Protein AF-A0A427B801-F1 (afdb_monomer_lite)

Structure (mmCIF, N/CA/C/O backbone):
data_AF-A0A427B801-F1
#
_entry.id   AF-A0A427B801-F1
#
loop_
_atom_site.group_PDB
_atom_site.id
_atom_site.type_symbol
_atom_site.label_atom_id
_atom_site.label_alt_id
_atom_site.label_comp_id
_atom_site.label_asym_id
_atom_site.label_entity_id
_atom_site.label_seq_id
_atom_site.pdbx_PDB_ins_code
_atom_site.Cartn_x
_atom_site.Cartn_y
_atom_site.Cartn_z
_atom_site.occupancy
_atom_site.B_iso_or_equiv
_atom_site.auth_seq_id
_atom_site.auth_comp_id
_atom_site.auth_asym_id
_atom_site.auth_atom_id
_atom_site.pdbx_PDB_model_num
ATOM 1 N N . MET A 1 1 ? 5.887 -18.953 -37.541 1.00 51.44 1 MET A N 1
ATOM 2 C CA . MET A 1 1 ? 5.986 -17.586 -36.979 1.00 51.44 1 MET A CA 1
ATOM 3 C C . MET A 1 1 ? 7.054 -17.470 -35.881 1.00 51.44 1 MET A C 1
ATOM 5 O O . MET A 1 1 ? 8.026 -16.759 -36.089 1.00 51.44 1 MET A O 1
ATOM 9 N N . PHE A 1 2 ? 6.961 -18.197 -34.757 1.00 50.56 2 PHE A N 1
ATOM 10 C CA . PHE A 1 2 ? 7.885 -18.041 -33.610 1.00 50.56 2 PHE A CA 1
ATOM 11 C C . PHE A 1 2 ? 9.382 -18.303 -33.887 1.00 50.56 2 PHE A C 1
ATOM 13 O O . PHE A 1 2 ? 10.236 -17.743 -33.200 1.00 50.56 2 PHE A O 1
ATOM 20 N N . SER A 1 3 ? 9.721 -19.107 -34.900 1.00 48.69 3 SER A N 1
ATOM 21 C CA . SER A 1 3 ? 11.116 -19.436 -35.236 1.00 48.69 3 SER A CA 1
ATOM 22 C C . SER A 1 3 ? 11.926 -18.248 -35.771 1.00 48.69 3 SER A C 1
ATOM 24 O O . SER A 1 3 ? 13.135 -18.211 -35.574 1.00 48.69 3 SER A O 1
ATOM 26 N N . VAL A 1 4 ? 11.273 -17.261 -36.394 1.00 60.75 4 VAL A N 1
ATOM 27 C CA . VAL A 1 4 ? 11.939 -16.066 -36.947 1.00 60.75 4 VAL A CA 1
ATOM 28 C C . VAL A 1 4 ? 12.314 -15.099 -35.823 1.00 60.75 4 VAL A C 1
ATOM 30 O O . VAL A 1 4 ? 13.447 -14.635 -35.741 1.00 60.75 4 VAL A O 1
ATOM 33 N N . ILE A 1 5 ? 11.392 -14.890 -34.881 1.00 63.75 5 ILE A N 1
ATOM 34 C CA . ILE A 1 5 ? 11.602 -14.035 -33.706 1.00 63.75 5 ILE A CA 1
ATOM 35 C C . ILE A 1 5 ? 12.728 -14.612 -32.835 1.00 63.75 5 ILE A C 1
ATOM 37 O O . ILE A 1 5 ? 13.642 -13.894 -32.444 1.00 63.75 5 ILE A O 1
ATOM 41 N N . ARG A 1 6 ? 12.740 -15.933 -32.605 1.00 62.22 6 ARG A N 1
ATOM 42 C CA . ARG A 1 6 ? 13.792 -16.589 -31.808 1.00 62.22 6 ARG A CA 1
ATOM 43 C C . ARG A 1 6 ? 15.178 -16.557 -32.475 1.00 62.22 6 ARG A C 1
ATOM 45 O O . ARG A 1 6 ? 16.175 -16.618 -31.765 1.00 62.22 6 ARG A O 1
ATOM 52 N N . ALA A 1 7 ? 15.254 -16.457 -33.804 1.00 65.38 7 ALA A N 1
ATOM 53 C CA . ALA A 1 7 ? 16.519 -16.390 -34.542 1.00 65.38 7 ALA A CA 1
ATOM 54 C C . ALA A 1 7 ? 17.109 -14.969 -34.624 1.00 65.38 7 ALA A C 1
ATOM 56 O O . ALA A 1 7 ? 18.332 -14.824 -34.690 1.00 65.38 7 ALA A O 1
ATOM 57 N N . SER A 1 8 ? 16.253 -13.941 -34.618 1.00 61.38 8 SER A N 1
ATOM 58 C CA . SER A 1 8 ? 16.664 -12.538 -34.773 1.00 61.38 8 SER A CA 1
ATOM 59 C C . SER A 1 8 ? 16.881 -11.815 -33.444 1.00 61.38 8 SER A C 1
ATOM 61 O O . SER A 1 8 ? 17.830 -11.047 -33.321 1.00 61.38 8 SER A O 1
ATOM 63 N N . VAL A 1 9 ? 16.054 -12.095 -32.430 1.00 63.16 9 VAL A N 1
ATOM 64 C CA . VAL A 1 9 ? 16.109 -11.422 -31.117 1.00 63.16 9 VAL A CA 1
ATOM 65 C C . VAL A 1 9 ? 17.466 -11.561 -30.401 1.00 63.16 9 VAL A C 1
ATOM 67 O O . VAL A 1 9 ? 17.918 -10.567 -29.847 1.00 63.16 9 VAL A O 1
ATOM 70 N N . PRO A 1 10 ? 18.184 -12.704 -30.447 1.00 65.19 10 PRO A N 1
ATOM 71 C CA . PRO A 1 10 ? 19.454 -12.842 -29.725 1.00 65.19 10 PRO A CA 1
ATOM 72 C C . PRO A 1 10 ? 20.645 -12.088 -30.334 1.00 65.19 10 PRO A C 1
ATOM 74 O O . PRO A 1 10 ? 21.713 -12.091 -29.732 1.00 65.19 10 PRO A O 1
ATOM 77 N N . LYS A 1 11 ? 20.514 -11.527 -31.545 1.00 63.44 11 LYS A N 1
ATOM 78 C CA . LYS A 1 11 ? 21.627 -10.884 -32.272 1.00 63.44 11 LYS A CA 1
ATOM 79 C C . LYS A 1 11 ? 21.676 -9.363 -32.100 1.00 63.44 11 LYS A C 1
ATOM 81 O O . LYS A 1 11 ? 22.600 -8.738 -32.616 1.00 63.44 11 LYS A O 1
ATOM 86 N N . LEU A 1 12 ? 20.684 -8.781 -31.429 1.00 64.62 12 LEU A N 1
ATOM 87 C CA . LEU A 1 12 ? 20.525 -7.342 -31.236 1.00 64.62 12 LEU A CA 1
ATOM 88 C C . LEU A 1 12 ? 20.615 -7.014 -29.741 1.00 64.62 12 LEU A C 1
ATOM 90 O O . LEU A 1 12 ? 20.233 -7.830 -28.896 1.00 64.62 12 LEU A O 1
ATOM 94 N N . ASN A 1 13 ? 21.107 -5.823 -29.389 1.00 62.91 13 ASN A N 1
ATOM 95 C CA . ASN A 1 13 ? 20.991 -5.367 -28.005 1.00 62.91 13 ASN A CA 1
ATOM 96 C C . ASN A 1 13 ? 19.517 -5.187 -27.643 1.00 62.91 13 ASN A C 1
ATOM 98 O O . ASN A 1 13 ? 18.683 -4.933 -28.511 1.00 62.91 13 ASN A O 1
ATOM 102 N N . LEU A 1 14 ? 19.199 -5.309 -26.351 1.00 64.94 14 LEU A N 1
ATOM 103 C CA . LEU A 1 14 ? 17.827 -5.159 -25.865 1.00 64.94 14 LEU A CA 1
ATOM 104 C C . LEU A 1 14 ? 17.248 -3.798 -26.291 1.00 64.94 14 LEU A C 1
ATOM 106 O O . LEU A 1 14 ? 16.115 -3.762 -26.752 1.00 64.94 14 LEU A O 1
ATOM 110 N N . ASP A 1 15 ? 18.056 -2.735 -26.249 1.00 61.09 15 ASP A N 1
ATOM 111 C CA . ASP A 1 15 ? 17.668 -1.384 -26.677 1.00 61.09 15 ASP A CA 1
ATOM 112 C C . ASP A 1 15 ? 17.519 -1.261 -28.211 1.00 61.09 15 ASP A C 1
ATOM 114 O O . ASP A 1 15 ? 16.534 -0.699 -28.688 1.00 61.09 15 ASP A O 1
ATOM 118 N N . ASP A 1 16 ? 18.410 -1.883 -28.996 1.00 66.44 16 ASP A N 1
ATOM 119 C CA . ASP A 1 16 ? 18.342 -1.885 -30.471 1.00 66.44 16 ASP A CA 1
ATOM 120 C C . ASP A 1 16 ? 17.127 -2.680 -30.991 1.00 66.44 16 ASP A C 1
ATOM 122 O O . ASP A 1 16 ? 16.510 -2.323 -31.996 1.00 66.44 16 ASP A O 1
ATOM 126 N N . ALA A 1 17 ? 16.736 -3.747 -30.285 1.00 64.38 17 ALA A N 1
ATOM 127 C CA . ALA A 1 17 ? 15.538 -4.529 -30.586 1.00 64.38 17 ALA A CA 1
ATOM 128 C C . ALA A 1 17 ? 14.240 -3.734 -30.342 1.00 64.38 17 ALA A C 1
ATOM 130 O O . ALA A 1 17 ? 13.224 -4.003 -30.990 1.00 64.38 17 ALA A O 1
ATOM 131 N N . PHE A 1 18 ? 14.270 -2.749 -29.436 1.00 63.53 18 PHE A N 1
ATOM 132 C CA . PHE A 1 18 ? 13.155 -1.829 -29.206 1.00 63.53 18 PHE A CA 1
ATOM 133 C C . PHE A 1 18 ? 13.098 -0.710 -30.250 1.00 63.53 18 PHE A C 1
ATOM 135 O O . PHE A 1 18 ? 12.001 -0.333 -30.665 1.00 63.53 18 PHE A O 1
ATOM 142 N N . GLU A 1 19 ? 14.244 -0.216 -30.722 1.00 67.81 19 GLU A N 1
ATOM 143 C CA . GLU A 1 19 ? 14.294 0.820 -31.760 1.00 67.81 19 GLU A CA 1
ATOM 144 C C . GLU A 1 19 ? 13.938 0.258 -33.154 1.00 67.81 19 GLU A C 1
ATOM 146 O O . GLU A 1 19 ? 13.262 0.912 -33.950 1.00 67.81 19 GLU A O 1
ATOM 151 N N . GLN A 1 20 ? 14.272 -1.011 -33.424 1.00 68.94 20 GLN A N 1
ATOM 152 C CA . GLN A 1 20 ? 14.010 -1.697 -34.700 1.00 68.94 20 GLN A CA 1
ATOM 153 C C . GLN A 1 20 ? 12.685 -2.489 -34.752 1.00 68.94 20 GLN A C 1
ATOM 155 O O . GLN A 1 20 ? 12.515 -3.349 -35.624 1.00 68.94 20 GLN A O 1
ATOM 160 N N . LYS A 1 21 ? 11.696 -2.188 -33.888 1.00 70.56 21 LYS A N 1
ATOM 161 C CA . LYS A 1 21 ? 10.358 -2.839 -33.890 1.00 70.56 21 LYS A CA 1
ATOM 162 C C . LYS A 1 21 ? 9.727 -2.915 -35.2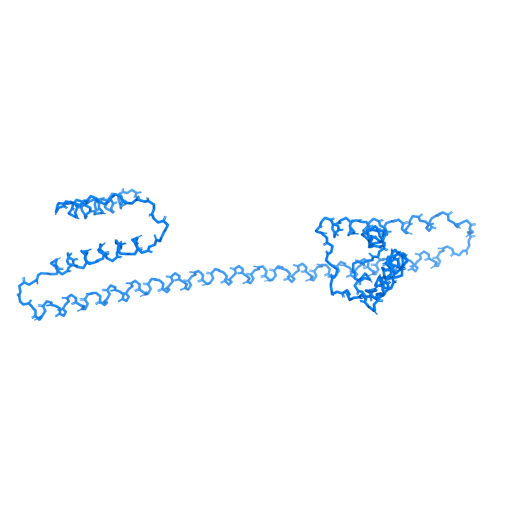93 1.00 70.56 21 LYS A C 1
ATOM 164 O O . LYS A 1 21 ? 9.100 -3.915 -35.641 1.00 70.56 21 LYS A O 1
ATOM 169 N N . ASN A 1 22 ? 9.940 -1.883 -36.110 1.00 70.88 22 ASN A N 1
ATOM 170 C CA . ASN A 1 22 ? 9.403 -1.790 -37.468 1.00 70.88 22 ASN A CA 1
ATOM 171 C C . ASN A 1 22 ? 10.066 -2.753 -38.468 1.00 70.88 22 ASN A C 1
ATOM 173 O O . ASN A 1 22 ? 9.397 -3.221 -39.388 1.00 70.88 22 ASN A O 1
ATOM 177 N N . GLU A 1 23 ? 11.353 -3.073 -38.314 1.00 73.62 23 GLU A N 1
ATOM 178 C CA . GLU A 1 23 ? 12.028 -4.024 -39.210 1.00 73.62 23 GLU A CA 1
ATOM 179 C C . GLU A 1 23 ? 11.634 -5.470 -38.894 1.00 73.62 23 GLU A C 1
ATOM 181 O O . GLU A 1 23 ? 11.408 -6.272 -39.802 1.00 73.62 23 GLU A O 1
ATOM 186 N N . ILE A 1 24 ? 11.452 -5.784 -37.607 1.00 73.81 24 ILE A N 1
ATOM 187 C CA . ILE A 1 24 ? 10.967 -7.095 -37.158 1.00 73.81 24 ILE A CA 1
ATOM 188 C C . ILE A 1 24 ? 9.517 -7.312 -37.609 1.00 73.81 24 ILE A C 1
ATOM 190 O O . ILE A 1 24 ? 9.191 -8.399 -38.085 1.00 73.81 24 ILE A O 1
ATOM 194 N N . ALA A 1 25 ? 8.666 -6.281 -37.522 1.00 72.12 25 ALA A N 1
ATOM 195 C CA . ALA A 1 25 ? 7.293 -6.332 -38.029 1.00 72.12 25 ALA A CA 1
ATOM 196 C C . ALA A 1 25 ? 7.252 -6.703 -39.518 1.00 72.12 25 ALA A C 1
ATOM 198 O O . ALA A 1 25 ? 6.602 -7.681 -39.879 1.00 72.12 25 ALA A O 1
ATOM 199 N N . LYS A 1 26 ? 8.039 -6.014 -40.358 1.00 76.25 26 LYS A N 1
ATOM 200 C CA . LYS A 1 26 ? 8.124 -6.296 -41.802 1.00 76.25 26 LYS A CA 1
ATOM 201 C C . LYS A 1 26 ? 8.632 -7.706 -42.111 1.00 76.25 26 LYS A C 1
ATOM 203 O O . LYS A 1 26 ? 8.157 -8.351 -43.042 1.00 76.25 26 LYS A O 1
ATOM 208 N N . ALA A 1 27 ? 9.609 -8.206 -41.353 1.00 76.62 27 ALA A N 1
ATOM 209 C CA . ALA A 1 27 ? 10.131 -9.560 -41.545 1.00 76.62 27 ALA A CA 1
ATOM 210 C C . ALA A 1 27 ? 9.092 -10.641 -41.198 1.00 76.62 27 ALA A C 1
ATOM 212 O O . ALA A 1 27 ? 9.011 -11.666 -41.876 1.00 76.62 27 ALA A O 1
ATOM 213 N N . VAL A 1 28 ? 8.294 -10.412 -40.152 1.00 74.62 28 VAL A N 1
ATOM 214 C CA . VAL A 1 28 ? 7.211 -11.316 -39.742 1.00 74.62 28 VAL A CA 1
ATOM 215 C C . VAL A 1 28 ? 6.046 -11.266 -40.731 1.00 74.62 28 VAL A C 1
ATOM 217 O O . VAL A 1 28 ? 5.517 -12.320 -41.076 1.00 74.62 28 VAL A O 1
ATOM 220 N N . GLU A 1 29 ? 5.687 -10.077 -41.211 1.00 74.69 29 GLU A N 1
ATOM 221 C CA . GLU A 1 29 ? 4.637 -9.852 -42.209 1.00 74.69 29 GLU A CA 1
ATOM 222 C C . GLU A 1 29 ? 4.928 -10.606 -43.514 1.00 74.69 29 GLU A C 1
ATOM 224 O O . GLU A 1 29 ? 4.124 -11.442 -43.917 1.00 74.69 29 GLU A O 1
ATOM 229 N N . ASN A 1 30 ? 6.127 -10.441 -44.084 1.00 79.38 30 ASN A N 1
ATOM 230 C CA . ASN A 1 30 ? 6.529 -11.103 -45.334 1.00 79.38 30 ASN A CA 1
ATOM 231 C C . ASN A 1 30 ? 6.485 -12.641 -45.265 1.00 79.38 30 ASN A C 1
ATOM 233 O O . ASN A 1 30 ? 6.196 -13.315 -46.253 1.00 79.38 30 ASN A O 1
ATOM 237 N N . GLU A 1 31 ? 6.827 -13.231 -44.119 1.00 75.25 31 GLU A N 1
ATOM 238 C CA . GLU A 1 31 ? 6.773 -14.688 -43.944 1.00 75.25 31 GLU A CA 1
ATOM 239 C C . GLU A 1 31 ? 5.348 -15.185 -43.702 1.00 75.25 31 GLU A C 1
ATOM 241 O O . GLU A 1 31 ? 4.965 -16.259 -44.174 1.00 75.25 31 GLU A O 1
ATOM 246 N N . LEU A 1 32 ? 4.546 -14.404 -42.977 1.00 76.56 32 LEU A N 1
ATOM 247 C CA . LEU A 1 32 ? 3.159 -14.750 -42.714 1.00 76.56 32 LEU A CA 1
ATOM 248 C C . LEU A 1 32 ? 2.312 -14.631 -43.988 1.00 76.56 32 LEU A C 1
ATOM 250 O O . LEU A 1 32 ? 1.487 -15.504 -44.235 1.00 76.56 32 LEU A O 1
ATOM 254 N N . GLU A 1 33 ? 2.583 -13.645 -44.841 1.00 78.06 33 GLU A N 1
ATOM 255 C CA . GLU A 1 33 ? 1.949 -13.469 -46.151 1.00 78.06 33 GLU A CA 1
ATOM 256 C C . GLU A 1 33 ? 2.217 -14.666 -47.083 1.00 78.06 33 GLU A C 1
ATOM 258 O O . GLU A 1 33 ? 1.292 -15.228 -47.672 1.00 78.06 33 GLU A O 1
ATOM 263 N N . LYS A 1 34 ? 3.459 -15.171 -47.140 1.00 78.81 34 LYS A N 1
ATOM 264 C CA . LYS A 1 34 ? 3.790 -16.390 -47.908 1.00 78.81 34 LYS A CA 1
ATOM 265 C C . LYS A 1 34 ? 3.053 -17.628 -47.398 1.00 78.81 34 LYS A C 1
ATOM 267 O O . LYS A 1 34 ? 2.596 -18.439 -48.196 1.00 78.81 34 LYS A O 1
ATOM 272 N N . ALA A 1 35 ? 2.941 -17.790 -46.081 1.00 76.06 35 ALA A N 1
ATOM 273 C CA . ALA A 1 35 ? 2.272 -18.948 -45.491 1.00 76.06 35 ALA A CA 1
ATOM 274 C C . ALA A 1 35 ? 0.739 -18.870 -45.597 1.00 76.06 35 ALA A C 1
ATOM 276 O O . ALA A 1 35 ? 0.083 -19.906 -45.688 1.00 76.06 35 ALA A O 1
ATOM 277 N N . MET A 1 36 ? 0.172 -17.662 -45.569 1.00 72.38 36 MET A N 1
ATOM 278 C CA . MET A 1 36 ? -1.276 -17.419 -45.531 1.00 72.38 36 MET A CA 1
ATOM 279 C C . MET A 1 36 ? -1.890 -17.175 -46.914 1.00 72.38 36 MET A C 1
ATOM 281 O O . MET A 1 36 ? -3.068 -17.477 -47.105 1.00 72.38 36 MET A O 1
ATOM 285 N N . SER A 1 37 ? -1.093 -16.760 -47.905 1.00 75.25 37 SER A N 1
ATOM 286 C CA . SER A 1 37 ? -1.511 -16.692 -49.316 1.00 75.25 37 SER A CA 1
ATOM 287 C C . SER A 1 37 ? -1.968 -18.052 -49.854 1.00 75.25 37 SER A C 1
ATOM 289 O O . SER A 1 37 ? -2.936 -18.123 -50.608 1.00 75.25 37 SER A O 1
ATOM 291 N N . ALA A 1 38 ? -1.360 -19.147 -49.385 1.00 76.31 38 ALA A N 1
ATOM 292 C CA . ALA A 1 38 ? -1.775 -20.514 -49.709 1.00 76.31 38 ALA A CA 1
ATOM 293 C C . ALA A 1 38 ? -3.199 -20.860 -49.227 1.00 76.31 38 ALA A C 1
ATOM 295 O O . ALA A 1 38 ? -3.814 -21.786 -49.751 1.00 76.31 38 ALA A O 1
ATOM 296 N N . TYR A 1 39 ? -3.725 -20.120 -48.247 1.00 75.06 39 TYR A N 1
ATOM 297 C CA . TYR A 1 39 ? -5.054 -20.318 -47.664 1.00 75.06 39 TYR A CA 1
ATOM 298 C C . TYR A 1 39 ? -6.051 -19.210 -48.046 1.00 75.06 39 TYR A C 1
ATOM 300 O O . TYR A 1 39 ? -7.180 -19.224 -47.564 1.00 75.06 39 TYR A O 1
ATOM 308 N N . GLY A 1 40 ? -5.664 -18.274 -48.923 1.00 79.00 40 GLY A N 1
ATOM 309 C CA . GLY A 1 40 ? -6.550 -17.227 -49.445 1.00 79.00 40 GLY A CA 1
ATOM 310 C C . GLY A 1 40 ? -6.838 -16.071 -48.481 1.00 79.00 40 GLY A C 1
ATOM 311 O O . GLY A 1 40 ? -7.832 -15.372 -48.665 1.00 79.00 40 GLY A O 1
ATOM 312 N N . TYR A 1 41 ? -5.999 -15.864 -47.462 1.00 70.38 41 TYR A N 1
ATOM 313 C CA . TYR A 1 41 ? -6.116 -14.738 -46.532 1.00 70.38 41 TYR A CA 1
ATOM 314 C C . TYR A 1 41 ? -5.097 -13.641 -46.872 1.00 70.38 41 TYR A C 1
ATOM 316 O O . TYR A 1 41 ? -3.909 -13.927 -47.017 1.00 70.38 41 TYR A O 1
ATOM 324 N N . GLU A 1 42 ? -5.557 -12.389 -46.955 1.00 66.19 42 GLU A N 1
ATOM 325 C CA . GLU A 1 42 ? -4.726 -11.194 -47.157 1.00 66.19 42 GLU A CA 1
ATOM 326 C C . GLU A 1 42 ? -4.563 -10.449 -45.825 1.00 66.19 42 GLU A C 1
ATOM 328 O O . GLU A 1 42 ? -5.544 -10.141 -45.142 1.00 66.19 42 GLU A O 1
ATOM 333 N N . ILE A 1 43 ? -3.318 -10.199 -45.419 1.00 69.19 43 ILE A N 1
ATOM 334 C CA . ILE A 1 43 ? -3.002 -9.537 -44.150 1.00 69.19 43 ILE A CA 1
ATOM 335 C C . ILE A 1 43 ? -2.771 -8.057 -44.429 1.00 69.19 43 ILE A C 1
ATOM 337 O O . ILE A 1 43 ? -1.808 -7.696 -45.089 1.00 69.19 43 ILE A O 1
ATOM 341 N N . VAL A 1 44 ? -3.657 -7.205 -43.910 1.00 71.12 44 VAL A N 1
ATOM 342 C CA . VAL A 1 44 ? -3.632 -5.754 -44.165 1.00 71.12 44 VAL A CA 1
ATOM 343 C C . VAL A 1 44 ? -2.539 -5.040 -43.363 1.00 71.12 44 VAL A C 1
ATOM 345 O O . VAL A 1 44 ? -1.950 -4.084 -43.857 1.00 71.12 44 VAL A O 1
ATOM 348 N N . GLN A 1 45 ? -2.293 -5.465 -42.117 1.00 59.19 45 GLN A N 1
ATOM 349 C CA . GLN A 1 45 ? -1.227 -4.920 -41.273 1.00 59.19 45 GLN A CA 1
ATOM 350 C C . GLN A 1 45 ? -1.010 -5.787 -40.026 1.00 59.19 45 GLN A C 1
ATOM 352 O O . GLN A 1 45 ? -1.972 -6.192 -39.368 1.00 59.19 45 GLN A O 1
ATOM 357 N N . THR A 1 46 ? 0.246 -6.004 -39.627 1.00 65.06 46 THR A N 1
ATOM 358 C CA . THR A 1 46 ? 0.576 -6.578 -38.310 1.00 65.06 46 THR A CA 1
ATOM 359 C C . THR A 1 46 ? 1.008 -5.490 -37.328 1.00 65.06 46 THR A C 1
ATOM 361 O O . THR A 1 46 ? 2.023 -4.827 -37.536 1.00 65.06 46 THR A O 1
ATOM 364 N N . LEU A 1 47 ? 0.257 -5.312 -36.238 1.00 66.12 47 LEU A N 1
ATOM 365 C CA . LEU A 1 47 ? 0.588 -4.373 -35.162 1.00 66.12 47 LEU A CA 1
ATOM 366 C C . LEU A 1 47 ? 1.362 -5.096 -34.053 1.00 66.12 47 LEU A C 1
ATOM 368 O O . LEU A 1 47 ? 0.823 -5.979 -33.385 1.00 66.12 47 LEU A O 1
ATOM 372 N N . ILE A 1 48 ? 2.621 -4.709 -33.840 1.00 67.38 48 ILE A N 1
ATOM 373 C CA . ILE A 1 48 ? 3.411 -5.151 -32.685 1.00 67.38 48 ILE A CA 1
ATOM 374 C C . ILE A 1 48 ? 3.223 -4.122 -31.570 1.00 67.38 48 ILE A C 1
ATOM 376 O O . ILE A 1 48 ? 3.695 -2.995 -31.690 1.00 67.38 48 ILE A O 1
ATOM 380 N N . VAL A 1 49 ? 2.532 -4.514 -30.497 1.00 64.75 49 VAL A N 1
ATOM 381 C CA . VAL A 1 49 ? 2.278 -3.652 -29.330 1.00 64.75 49 VAL A CA 1
ATOM 382 C C . VAL A 1 49 ? 3.558 -3.560 -28.497 1.00 64.75 49 VAL A C 1
ATOM 384 O O . VAL A 1 49 ? 4.231 -2.533 -28.522 1.00 64.75 49 VAL A O 1
ATOM 387 N N . ASP A 1 50 ? 3.997 -4.673 -27.903 1.00 60.66 50 ASP A N 1
ATOM 388 C CA . ASP A 1 50 ? 5.254 -4.762 -27.158 1.00 60.66 50 ASP A CA 1
ATOM 389 C C . ASP A 1 50 ? 5.835 -6.179 -27.203 1.00 60.66 50 ASP A C 1
ATOM 391 O O . ASP A 1 50 ? 5.105 -7.170 -27.154 1.00 60.66 50 ASP A O 1
ATOM 395 N N . ILE A 1 51 ? 7.162 -6.278 -27.326 1.00 67.62 51 ILE A N 1
ATOM 396 C CA . ILE A 1 51 ? 7.887 -7.550 -27.267 1.00 67.62 51 ILE A CA 1
ATOM 397 C C . ILE A 1 51 ? 8.480 -7.660 -25.869 1.00 67.62 51 ILE A C 1
ATOM 399 O O . ILE A 1 51 ? 9.499 -7.042 -25.565 1.00 67.62 51 ILE A O 1
ATOM 403 N N . GLU A 1 52 ? 7.856 -8.470 -25.022 1.00 64.75 52 GLU A N 1
ATOM 404 C CA . GLU A 1 52 ? 8.419 -8.839 -23.729 1.00 64.75 52 GLU A CA 1
ATOM 405 C C . GLU A 1 52 ? 9.006 -10.251 -23.814 1.00 64.75 52 GLU A C 1
ATOM 407 O O . GLU A 1 52 ? 8.266 -11.236 -23.777 1.00 64.75 52 GLU A O 1
ATOM 412 N N . PRO A 1 53 ? 10.336 -10.394 -23.960 1.00 68.62 53 PRO A N 1
ATOM 413 C CA . PRO A 1 53 ? 10.951 -11.708 -23.874 1.00 68.62 53 PRO A CA 1
ATOM 414 C C . PRO A 1 53 ? 10.819 -12.262 -22.452 1.00 68.62 53 PRO A C 1
ATOM 416 O O . PRO A 1 53 ? 10.818 -11.514 -21.473 1.00 68.62 53 PRO A O 1
ATOM 419 N N . ASP A 1 54 ? 10.760 -13.588 -22.336 1.00 77.38 54 ASP A N 1
ATOM 420 C CA . ASP A 1 54 ? 10.758 -14.269 -21.041 1.00 77.38 54 ASP A CA 1
ATOM 421 C C . ASP A 1 54 ? 12.000 -13.896 -20.210 1.00 77.38 54 ASP A C 1
ATOM 423 O O . ASP A 1 54 ? 13.075 -13.612 -20.750 1.00 77.38 54 ASP A O 1
ATOM 427 N N . VAL A 1 55 ? 11.869 -13.925 -18.882 1.00 75.19 55 VAL A N 1
ATOM 428 C CA . VAL A 1 55 ? 12.945 -13.588 -17.934 1.00 75.19 55 VAL A CA 1
ATOM 429 C C . VAL A 1 55 ? 14.224 -14.388 -18.211 1.00 75.19 55 VAL A C 1
ATOM 431 O O . VAL A 1 55 ? 15.327 -13.842 -18.109 1.00 75.19 55 VAL A O 1
ATOM 434 N N . HIS A 1 56 ? 14.101 -15.652 -18.621 1.00 74.19 56 HIS A N 1
ATOM 435 C CA . HIS A 1 56 ? 15.251 -16.489 -18.968 1.00 74.19 56 HIS A CA 1
ATOM 436 C C . HIS A 1 56 ? 15.935 -16.029 -20.259 1.00 74.19 56 HIS A C 1
ATOM 438 O O . HIS A 1 56 ? 17.160 -16.058 -20.349 1.00 74.19 56 HIS A O 1
ATOM 444 N N . VAL A 1 57 ? 15.164 -15.548 -21.236 1.00 73.94 57 VAL A N 1
ATOM 445 C CA . VAL A 1 57 ? 15.686 -15.030 -22.508 1.00 73.94 57 VAL A CA 1
ATOM 446 C C . VAL A 1 57 ? 16.386 -13.690 -22.293 1.00 73.94 57 VAL A C 1
ATOM 448 O O . VAL A 1 57 ? 17.474 -13.500 -22.826 1.00 73.94 57 VAL A O 1
ATOM 451 N N . LYS A 1 58 ? 15.842 -12.800 -21.448 1.00 71.44 58 LYS A N 1
ATOM 452 C CA . LYS A 1 58 ? 16.519 -11.543 -21.063 1.00 71.44 58 LYS A CA 1
ATOM 453 C C . LYS A 1 58 ? 17.885 -11.810 -20.435 1.00 71.44 58 LYS A C 1
ATOM 455 O O . LYS A 1 58 ? 18.856 -11.133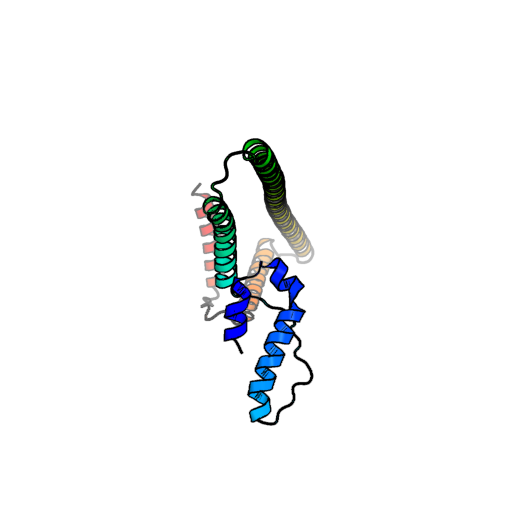 -20.762 1.00 71.44 58 LYS A O 1
ATOM 460 N N . ARG A 1 59 ? 17.966 -12.815 -19.557 1.00 70.31 59 ARG A N 1
ATOM 461 C CA . ARG A 1 59 ? 19.220 -13.211 -18.907 1.00 70.31 59 ARG A CA 1
ATOM 462 C C . ARG A 1 59 ? 20.219 -13.784 -19.913 1.00 70.31 59 ARG A C 1
ATOM 464 O O . ARG A 1 59 ? 21.334 -13.283 -19.987 1.00 70.31 59 ARG A O 1
ATOM 471 N N . ALA A 1 60 ? 19.793 -14.748 -20.730 1.00 74.25 60 ALA A N 1
ATOM 472 C CA . ALA A 1 60 ? 20.640 -15.364 -21.751 1.00 74.25 60 ALA A CA 1
ATOM 473 C C . ALA A 1 60 ? 21.148 -14.341 -22.777 1.00 74.25 60 ALA A C 1
ATOM 475 O O . ALA A 1 60 ? 22.304 -14.377 -23.177 1.00 74.25 60 ALA A O 1
ATOM 476 N N . MET A 1 61 ? 20.304 -13.392 -23.177 1.00 71.62 61 MET A N 1
ATOM 477 C CA . MET A 1 61 ? 20.673 -12.346 -24.128 1.00 71.62 61 MET A CA 1
ATOM 478 C C . MET A 1 61 ? 21.687 -11.370 -23.529 1.00 71.62 61 MET A C 1
ATOM 480 O O . MET A 1 61 ? 22.660 -11.013 -24.186 1.00 71.62 61 MET A O 1
ATOM 484 N N . ASN A 1 62 ? 21.515 -10.998 -22.259 1.00 68.12 62 ASN A N 1
ATOM 485 C CA . ASN A 1 62 ? 22.479 -10.156 -21.559 1.00 68.12 62 ASN A CA 1
ATOM 486 C C . ASN A 1 62 ? 23.832 -10.874 -21.360 1.00 68.12 62 ASN A C 1
ATOM 488 O O . ASN A 1 62 ? 24.885 -10.261 -21.516 1.00 68.12 62 ASN A O 1
ATOM 492 N N . GLU A 1 63 ? 23.816 -12.184 -21.090 1.00 71.06 63 GLU A N 1
ATOM 493 C CA . GLU A 1 63 ? 25.019 -13.028 -21.011 1.00 71.06 63 GLU A CA 1
ATOM 494 C C . GLU A 1 63 ? 25.729 -13.164 -22.371 1.00 71.06 63 GLU A C 1
ATOM 496 O O . GLU A 1 63 ? 26.956 -13.062 -22.440 1.00 71.06 63 GLU A O 1
ATOM 501 N N . ILE A 1 64 ? 24.975 -13.329 -23.466 1.00 72.25 64 ILE A N 1
ATOM 502 C CA . ILE A 1 64 ? 25.512 -13.394 -24.836 1.00 72.25 64 ILE A CA 1
ATOM 503 C C . ILE A 1 64 ? 26.134 -12.056 -25.236 1.00 72.25 64 ILE A C 1
ATOM 505 O O . ILE A 1 64 ? 27.258 -12.042 -25.734 1.00 72.25 64 ILE A O 1
ATOM 509 N N . ASN A 1 65 ? 25.467 -10.935 -24.960 1.00 62.44 65 ASN A N 1
ATOM 510 C CA . ASN A 1 65 ? 25.988 -9.604 -25.277 1.00 62.44 65 ASN A CA 1
ATOM 511 C C . ASN A 1 65 ? 27.252 -9.285 -24.461 1.00 62.44 65 ASN A C 1
ATOM 513 O O . ASN A 1 65 ? 28.224 -8.751 -25.001 1.00 62.44 65 ASN A O 1
ATOM 517 N N . ALA A 1 66 ? 27.294 -9.696 -23.188 1.00 60.56 66 ALA A N 1
ATOM 518 C CA . ALA A 1 66 ? 28.496 -9.600 -22.361 1.00 60.56 66 ALA A CA 1
ATOM 519 C C . ALA A 1 66 ? 29.651 -10.467 -22.906 1.00 60.56 66 ALA A C 1
ATOM 521 O O . ALA A 1 66 ? 30.806 -10.035 -22.903 1.00 60.56 66 ALA A O 1
ATOM 522 N N . GLY A 1 67 ? 29.354 -11.660 -23.433 1.00 60.09 67 GLY A N 1
ATOM 523 C CA . GLY A 1 67 ? 30.331 -12.534 -24.090 1.00 60.09 67 GLY A CA 1
ATOM 524 C C . GLY A 1 67 ? 30.807 -12.012 -25.451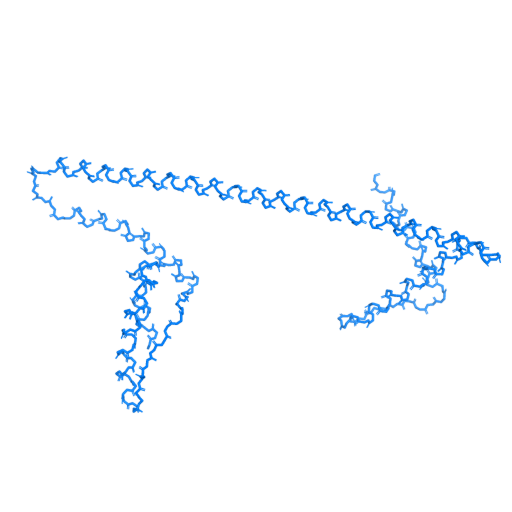 1.00 60.09 67 GLY A C 1
ATOM 525 O O . GLY A 1 67 ? 31.994 -12.093 -25.769 1.00 60.09 67 GLY A O 1
ATOM 526 N N . GLN A 1 68 ? 29.921 -11.407 -26.241 1.00 58.94 68 GLN A N 1
ATOM 527 C CA . GLN A 1 68 ? 30.217 -10.880 -27.575 1.00 58.94 68 GLN A CA 1
ATOM 528 C C . GLN A 1 68 ? 31.118 -9.636 -27.519 1.00 58.94 68 GLN A C 1
ATOM 530 O O . GLN A 1 68 ? 31.991 -9.474 -28.378 1.00 58.94 68 GLN A O 1
ATOM 535 N N . LEU A 1 69 ? 31.013 -8.831 -26.451 1.00 51.25 69 LEU A N 1
ATOM 536 C CA . LEU A 1 69 ? 31.972 -7.760 -26.143 1.00 51.25 69 LEU A CA 1
ATOM 537 C C . LEU A 1 69 ? 33.408 -8.287 -25.948 1.00 51.25 69 LEU A C 1
ATOM 539 O O . LEU A 1 69 ? 34.366 -7.578 -26.246 1.00 51.25 69 LEU A O 1
ATOM 543 N N . SER A 1 70 ? 33.568 -9.528 -25.471 1.00 48.34 70 SER A N 1
ATOM 544 C CA . SER A 1 70 ? 34.885 -10.159 -25.293 1.00 48.34 70 SER A CA 1
ATOM 545 C C . SER A 1 70 ? 35.434 -10.798 -26.578 1.00 48.34 70 SER A C 1
ATOM 547 O O . SER A 1 70 ? 36.649 -10.861 -26.767 1.00 48.34 70 SER A O 1
ATOM 549 N N . LEU A 1 71 ? 34.556 -11.221 -27.496 1.00 51.56 71 LEU A N 1
ATOM 550 C CA . LEU A 1 71 ? 34.930 -11.893 -28.745 1.00 51.56 71 LEU A CA 1
ATOM 551 C C . LEU A 1 71 ? 35.333 -10.917 -29.860 1.00 51.56 71 LEU A C 1
ATOM 553 O O . LEU A 1 71 ? 36.222 -11.239 -30.649 1.00 51.56 71 LEU A O 1
ATOM 557 N N . SER A 1 72 ? 34.783 -9.699 -29.885 1.00 47.59 72 SER A N 1
ATOM 558 C CA . SER A 1 72 ? 35.208 -8.651 -30.830 1.00 47.59 72 SER A CA 1
ATOM 559 C C . SER A 1 72 ? 36.656 -8.186 -30.598 1.00 47.59 72 SER A C 1
ATOM 561 O O . SER A 1 72 ? 37.350 -7.817 -31.547 1.00 47.59 72 SER A O 1
ATOM 563 N N . LEU A 1 73 ? 37.170 -8.299 -29.364 1.00 46.12 73 LEU A N 1
ATOM 564 C CA . LEU A 1 73 ? 38.594 -8.109 -29.064 1.00 46.12 73 LEU A CA 1
ATOM 565 C C . LEU A 1 73 ? 39.483 -9.273 -29.546 1.00 46.12 73 LEU A C 1
ATOM 567 O O . LEU A 1 73 ? 40.693 -9.090 -29.685 1.00 46.12 73 LEU A O 1
ATOM 571 N N . CYS A 1 74 ? 38.921 -10.454 -29.825 1.00 44.16 74 CYS A N 1
ATOM 572 C CA . CYS A 1 74 ? 39.689 -11.638 -30.217 1.00 44.16 74 CYS A CA 1
ATOM 573 C C . CYS A 1 74 ? 39.998 -11.678 -31.729 1.00 44.16 74 CYS A C 1
ATOM 575 O O . CYS A 1 74 ? 41.077 -12.130 -32.121 1.00 44.16 74 CYS A O 1
ATOM 577 N N . GLU A 1 75 ? 39.126 -11.141 -32.591 1.00 48.75 75 GLU A N 1
ATOM 578 C CA . GLU A 1 75 ? 39.360 -11.143 -34.048 1.00 48.75 75 GLU A CA 1
ATOM 579 C C . GLU A 1 75 ? 40.380 -10.096 -34.524 1.00 48.75 75 GLU A C 1
ATOM 581 O O . GLU A 1 75 ? 41.112 -10.344 -35.485 1.00 48.75 75 GLU A O 1
ATOM 586 N N . ILE A 1 76 ? 40.532 -8.973 -33.812 1.00 50.69 76 ILE A N 1
ATOM 587 C CA . ILE A 1 76 ? 41.519 -7.931 -34.162 1.00 50.69 76 ILE A CA 1
ATOM 588 C C . ILE A 1 76 ? 42.963 -8.471 -34.077 1.00 50.69 76 ILE A C 1
ATOM 590 O O . ILE A 1 76 ? 43.845 -8.017 -34.809 1.00 50.69 76 ILE A O 1
ATOM 594 N N . CYS A 1 77 ? 43.210 -9.500 -33.260 1.00 49.75 77 CYS A N 1
ATOM 595 C CA . CYS A 1 77 ? 44.533 -10.110 -33.110 1.00 49.75 77 CYS A CA 1
ATOM 596 C C . CYS A 1 77 ? 44.942 -11.065 -34.247 1.00 49.75 77 CYS A C 1
ATOM 598 O O . CYS A 1 77 ? 46.127 -11.382 -34.348 1.00 49.75 77 CYS A O 1
ATOM 600 N N . LYS A 1 78 ? 44.031 -11.523 -35.124 1.00 50.72 78 LYS A N 1
ATOM 601 C CA . LYS A 1 78 ? 44.388 -12.526 -36.152 1.00 50.72 78 LYS A CA 1
ATOM 602 C C . LYS A 1 78 ? 44.941 -11.961 -37.467 1.00 50.72 78 LYS A C 1
ATOM 604 O O . LYS A 1 78 ? 45.631 -12.699 -38.164 1.00 50.72 78 LYS A O 1
ATOM 609 N N . GLN A 1 79 ? 44.720 -10.686 -37.809 1.00 56.91 79 GLN A N 1
ATOM 610 C CA . GLN A 1 79 ? 44.875 -10.240 -39.209 1.00 56.91 79 GLN A CA 1
ATOM 611 C C . GLN A 1 79 ? 45.996 -9.230 -39.517 1.00 56.91 79 GLN A C 1
ATOM 613 O O . GLN A 1 79 ? 46.001 -8.669 -40.611 1.00 56.91 79 GLN A O 1
ATOM 618 N N . LYS A 1 80 ? 46.973 -8.950 -38.641 1.00 48.75 80 LYS A N 1
ATOM 619 C CA . LYS A 1 80 ? 47.986 -7.929 -38.994 1.00 48.75 80 LYS A CA 1
ATOM 620 C C . LYS A 1 80 ? 49.420 -8.267 -38.612 1.00 48.75 80 LYS A C 1
ATOM 622 O O . LYS A 1 80 ? 49.933 -7.883 -37.569 1.00 48.75 80 LYS A O 1
ATOM 627 N N . ARG A 1 81 ? 50.099 -8.908 -39.568 1.00 43.22 81 ARG A N 1
ATOM 628 C CA . ARG A 1 81 ? 51.549 -8.826 -39.760 1.00 43.22 81 ARG A CA 1
ATOM 629 C C . ARG A 1 81 ? 51.848 -7.761 -40.825 1.00 43.22 81 ARG A C 1
ATOM 631 O O . ARG A 1 81 ? 52.008 -8.122 -41.980 1.00 43.22 81 ARG A O 1
ATOM 638 N N . ILE A 1 82 ? 51.934 -6.482 -40.439 1.00 43.62 82 ILE A N 1
ATOM 639 C CA . ILE A 1 82 ? 52.832 -5.478 -41.053 1.00 43.62 82 ILE A CA 1
ATOM 640 C C . ILE A 1 82 ? 53.306 -4.553 -39.926 1.00 43.62 82 ILE A C 1
ATOM 642 O O . ILE A 1 82 ? 52.541 -3.782 -39.350 1.00 43.62 82 ILE A O 1
ATOM 646 N N . ILE A 1 83 ? 54.584 -4.690 -39.596 1.00 49.97 83 ILE A N 1
ATOM 647 C CA . ILE A 1 83 ? 55.287 -3.992 -38.527 1.00 49.97 83 ILE A CA 1
ATOM 648 C C . ILE A 1 83 ? 55.840 -2.706 -39.148 1.00 49.97 83 ILE A C 1
ATOM 650 O O . ILE A 1 83 ? 56.817 -2.801 -39.874 1.00 49.97 83 ILE A O 1
ATOM 654 N N . THR A 1 84 ? 55.189 -1.557 -38.920 1.00 44.38 84 THR A N 1
ATOM 655 C CA . THR A 1 84 ? 55.770 -0.179 -38.955 1.00 44.38 84 THR A CA 1
ATOM 656 C C . THR A 1 84 ? 54.747 0.952 -38.718 1.00 44.38 84 THR A C 1
ATOM 658 O O . THR A 1 84 ? 55.097 2.120 -38.819 1.00 44.38 84 THR A O 1
ATOM 661 N N . LEU A 1 85 ? 53.507 0.659 -38.295 1.00 48.97 85 LEU A N 1
ATOM 662 C CA . LEU A 1 85 ? 52.534 1.675 -37.832 1.00 48.97 85 LEU A CA 1
ATOM 663 C C . LEU A 1 85 ? 51.830 1.280 -36.510 1.00 48.97 85 LEU A C 1
ATOM 665 O O . LEU A 1 85 ? 50.725 1.723 -36.210 1.00 48.97 85 LEU A O 1
ATOM 669 N N . GLN A 1 86 ? 52.462 0.429 -35.692 1.00 42.50 86 GLN A N 1
ATOM 670 C CA . GLN A 1 86 ? 51.830 -0.182 -34.510 1.00 42.50 86 GLN A CA 1
ATOM 671 C C . GLN A 1 86 ? 51.855 0.705 -33.246 1.00 42.50 86 GLN A C 1
ATOM 673 O O . GLN A 1 86 ? 50.995 0.549 -32.379 1.00 42.50 86 GLN A O 1
ATOM 678 N N . HIS A 1 87 ? 52.787 1.661 -33.132 1.00 47.22 87 HIS A N 1
ATOM 679 C CA . HIS A 1 87 ? 52.946 2.479 -31.915 1.00 47.22 87 HIS A CA 1
ATOM 680 C C . HIS A 1 87 ? 51.927 3.632 -31.804 1.00 47.22 87 HIS A C 1
ATOM 682 O O . HIS A 1 87 ? 51.489 3.949 -30.702 1.00 47.22 87 HIS A O 1
ATOM 688 N N . ALA A 1 88 ? 51.475 4.215 -32.922 1.00 45.53 88 ALA A N 1
ATOM 689 C CA . ALA A 1 88 ? 50.459 5.281 -32.905 1.00 45.53 88 ALA A CA 1
ATOM 690 C C . ALA A 1 88 ? 49.026 4.733 -32.716 1.00 45.53 88 ALA A C 1
ATOM 692 O O . ALA A 1 88 ? 48.199 5.322 -32.019 1.00 45.53 88 ALA A O 1
ATOM 693 N N . ALA A 1 89 ? 48.751 3.559 -33.289 1.00 45.12 89 ALA A N 1
ATOM 694 C CA . ALA A 1 89 ? 47.488 2.845 -33.141 1.00 45.12 89 ALA A CA 1
ATOM 695 C C . ALA A 1 89 ? 47.286 2.323 -31.704 1.00 45.12 89 ALA A C 1
ATOM 697 O O . ALA A 1 89 ? 46.247 2.549 -31.095 1.00 45.12 89 ALA A O 1
ATOM 698 N N . THR A 1 90 ? 48.291 1.688 -31.094 1.00 48.72 90 THR A N 1
ATOM 699 C CA . THR A 1 90 ? 48.152 1.144 -29.727 1.00 48.72 90 THR A CA 1
ATOM 700 C C . THR A 1 90 ? 47.920 2.215 -28.652 1.00 48.72 90 THR A C 1
ATOM 702 O O . THR A 1 90 ? 47.206 1.937 -27.690 1.00 48.72 90 THR A O 1
ATOM 705 N N . MET A 1 91 ? 48.428 3.442 -28.815 1.00 50.38 91 MET A N 1
ATOM 706 C CA . MET A 1 91 ? 48.182 4.539 -27.863 1.00 50.38 91 MET A CA 1
ATOM 707 C C . MET A 1 91 ? 46.762 5.110 -27.944 1.00 50.38 91 MET A C 1
ATOM 709 O O . MET A 1 91 ? 46.170 5.407 -26.909 1.00 50.38 91 MET A O 1
ATOM 713 N N . THR A 1 92 ? 46.171 5.195 -29.137 1.00 51.16 92 THR A N 1
ATOM 714 C CA . THR A 1 92 ? 44.791 5.681 -29.313 1.00 51.16 92 THR A CA 1
ATOM 715 C C . THR A 1 92 ? 43.759 4.662 -28.821 1.00 51.16 92 THR A C 1
ATOM 717 O O . THR A 1 92 ? 42.865 5.034 -28.062 1.00 51.16 92 THR A O 1
ATOM 720 N N . TYR A 1 93 ? 43.924 3.366 -29.121 1.00 47.62 93 TYR A N 1
ATOM 721 C CA . TYR A 1 93 ? 43.026 2.323 -28.595 1.00 47.62 93 TYR A CA 1
ATOM 722 C C . TYR A 1 93 ? 43.160 2.134 -27.078 1.00 47.62 93 TYR A C 1
ATOM 724 O O . TYR A 1 93 ? 42.159 1.929 -26.395 1.00 47.62 93 TYR A O 1
ATOM 732 N N . LYS A 1 94 ? 44.372 2.251 -26.517 1.00 49.31 94 LYS A N 1
ATOM 733 C CA . LYS A 1 94 ? 44.584 2.134 -25.067 1.00 49.31 94 LYS A CA 1
ATOM 734 C C . LYS A 1 94 ? 44.045 3.346 -24.307 1.00 49.31 94 LYS A C 1
ATOM 736 O O . LYS A 1 94 ? 43.475 3.164 -23.237 1.00 49.31 94 LYS A O 1
ATOM 741 N N . PHE A 1 95 ? 44.137 4.551 -24.870 1.00 51.56 95 PHE A N 1
ATOM 742 C CA . PHE A 1 95 ? 43.534 5.750 -24.284 1.00 51.56 95 PHE A CA 1
ATOM 743 C C . PHE A 1 95 ? 41.999 5.714 -24.340 1.00 51.56 95 PHE A C 1
ATOM 745 O O . PHE A 1 95 ? 41.355 5.949 -23.323 1.00 51.56 95 PHE A O 1
ATOM 752 N N . VAL A 1 96 ? 41.402 5.331 -25.477 1.00 52.81 96 VAL A N 1
ATOM 753 C CA . VAL A 1 96 ? 39.939 5.169 -25.612 1.00 52.81 96 VAL A CA 1
ATOM 754 C C . VAL A 1 96 ? 39.405 4.063 -24.690 1.00 52.81 96 VAL A C 1
ATOM 756 O O . VAL A 1 96 ? 38.362 4.236 -24.056 1.00 52.81 96 VAL A O 1
ATOM 759 N N . PHE A 1 97 ? 40.135 2.955 -24.535 1.00 53.81 97 PHE A N 1
ATOM 760 C CA . PHE A 1 97 ? 39.767 1.875 -23.613 1.00 53.81 97 PHE A CA 1
ATOM 761 C C . PHE A 1 97 ? 39.905 2.280 -22.134 1.00 53.81 97 PHE A C 1
ATOM 763 O O . PHE A 1 97 ? 39.012 2.017 -21.335 1.00 53.81 97 PHE A O 1
ATOM 770 N N . ILE A 1 98 ? 40.983 2.977 -21.752 1.00 58.03 98 ILE A N 1
ATOM 771 C CA . ILE A 1 98 ? 41.156 3.483 -20.378 1.00 58.03 98 ILE A CA 1
ATOM 772 C C . ILE A 1 98 ? 40.100 4.547 -20.053 1.00 58.03 98 ILE A C 1
ATOM 774 O O . ILE A 1 98 ? 39.533 4.527 -18.963 1.00 58.03 98 ILE A O 1
ATOM 778 N N . PHE A 1 99 ? 39.797 5.446 -20.990 1.00 56.94 99 PHE A N 1
ATOM 779 C CA . PHE A 1 99 ? 38.821 6.516 -20.790 1.00 56.94 99 PHE A CA 1
ATOM 780 C C . PHE A 1 99 ? 37.380 5.987 -20.696 1.00 56.94 99 PHE A C 1
ATOM 782 O O . PHE A 1 99 ? 36.619 6.428 -19.835 1.00 56.94 99 PHE A O 1
ATOM 789 N N . SER A 1 100 ? 37.007 4.998 -21.515 1.00 57.81 100 SER A N 1
ATOM 790 C CA . SER A 1 100 ? 35.701 4.322 -21.416 1.00 57.81 100 SER A CA 1
ATOM 791 C C . SER A 1 100 ? 35.571 3.497 -20.133 1.00 57.81 100 SER A C 1
ATOM 793 O O . SER A 1 100 ? 34.564 3.617 -19.438 1.00 57.81 100 SER A O 1
ATOM 795 N N . ALA A 1 101 ? 36.607 2.744 -19.746 1.00 64.69 101 ALA A N 1
ATOM 796 C CA . ALA A 1 101 ? 36.629 2.019 -18.476 1.00 64.69 101 ALA A CA 1
ATOM 797 C C . ALA A 1 101 ? 36.560 2.965 -17.262 1.00 64.69 101 ALA A C 1
ATOM 799 O O . ALA A 1 101 ? 35.889 2.660 -16.277 1.00 64.69 101 ALA A O 1
ATOM 800 N N . ALA A 1 102 ? 37.212 4.129 -17.333 1.00 71.81 102 ALA A N 1
ATOM 801 C CA . ALA A 1 102 ? 37.131 5.157 -16.298 1.00 71.81 102 ALA A CA 1
ATOM 802 C C . ALA A 1 102 ? 35.721 5.766 -16.200 1.00 71.81 102 ALA A C 1
ATOM 804 O O . ALA A 1 102 ? 35.195 5.894 -15.096 1.00 71.81 102 ALA A O 1
ATOM 805 N N . ARG A 1 103 ? 35.069 6.070 -17.332 1.00 72.31 103 ARG A N 1
ATOM 806 C CA . ARG A 1 103 ? 33.686 6.581 -17.359 1.00 72.31 103 ARG A CA 1
ATOM 807 C C . ARG A 1 103 ? 32.663 5.567 -16.854 1.00 72.31 103 ARG A C 1
ATOM 809 O O . ARG A 1 103 ? 31.762 5.941 -16.113 1.00 72.31 103 ARG A O 1
ATOM 816 N N . LEU A 1 104 ? 32.826 4.293 -17.204 1.00 69.12 104 LEU A N 1
ATOM 817 C CA . LEU A 1 104 ? 31.961 3.220 -16.710 1.00 69.12 104 LEU A CA 1
ATOM 818 C C . LEU A 1 104 ? 32.107 3.022 -15.198 1.00 69.12 104 LEU A C 1
ATOM 820 O O . LEU A 1 104 ? 31.106 2.823 -14.519 1.00 69.12 104 LEU A O 1
ATOM 824 N N . ARG A 1 105 ? 33.324 3.136 -14.651 1.00 76.19 105 ARG A N 1
ATOM 825 C CA . ARG A 1 105 ? 33.547 3.089 -13.196 1.00 76.19 105 ARG A CA 1
ATOM 826 C C . ARG A 1 105 ? 32.953 4.293 -12.472 1.00 76.19 105 ARG A C 1
ATOM 828 O O . ARG A 1 105 ? 32.341 4.107 -11.428 1.00 76.19 105 ARG A O 1
ATOM 835 N N . ALA A 1 106 ? 33.098 5.496 -13.028 1.00 77.94 106 ALA A N 1
ATOM 836 C CA . ALA A 1 106 ? 32.486 6.698 -12.462 1.00 77.94 106 ALA A CA 1
ATOM 837 C C . ALA A 1 106 ? 30.953 6.569 -12.422 1.00 77.94 106 ALA A C 1
ATOM 839 O O . ALA A 1 106 ? 30.355 6.697 -11.359 1.00 77.94 106 ALA A O 1
ATOM 840 N N . ALA A 1 107 ? 30.338 6.181 -13.544 1.00 72.94 107 ALA A N 1
ATOM 841 C CA . ALA A 1 107 ? 28.896 5.966 -13.619 1.00 72.94 107 ALA A CA 1
ATOM 842 C C . ALA A 1 107 ? 28.410 4.817 -12.714 1.00 72.94 107 ALA A C 1
ATOM 844 O O . ALA A 1 107 ? 27.313 4.888 -12.167 1.00 72.94 107 ALA A O 1
ATOM 845 N N . ALA A 1 108 ? 29.201 3.752 -12.541 1.00 75.06 108 ALA A N 1
ATOM 846 C CA . ALA A 1 108 ? 28.864 2.657 -11.632 1.00 75.06 108 ALA A CA 1
ATOM 847 C C . ALA A 1 108 ? 28.906 3.093 -10.159 1.00 75.06 108 ALA A C 1
ATOM 849 O O . ALA A 1 108 ? 28.012 2.733 -9.397 1.00 75.06 108 ALA A O 1
ATOM 850 N N . ASN A 1 109 ? 29.901 3.894 -9.769 1.00 81.19 109 ASN A N 1
ATOM 851 C CA . ASN A 1 109 ? 30.017 4.405 -8.404 1.00 81.19 109 ASN A CA 1
ATOM 852 C C . ASN A 1 109 ? 28.873 5.369 -8.062 1.00 81.19 109 ASN A C 1
ATOM 854 O O . ASN A 1 109 ? 28.256 5.220 -7.012 1.00 81.19 109 ASN A O 1
ATOM 858 N N . GLU A 1 110 ? 28.533 6.294 -8.965 1.00 87.75 110 GLU A N 1
ATOM 859 C CA . GLU A 1 110 ? 27.409 7.223 -8.769 1.00 87.75 110 GLU A CA 1
ATOM 860 C C . GLU A 1 110 ? 26.064 6.486 -8.665 1.00 87.75 110 GLU A C 1
ATOM 862 O O . GLU A 1 110 ? 25.235 6.808 -7.814 1.00 87.75 110 GLU A O 1
ATOM 867 N N . LYS A 1 111 ? 25.855 5.442 -9.483 1.00 82.69 111 LYS A N 1
ATOM 868 C CA . LYS A 1 111 ? 24.663 4.584 -9.381 1.00 82.69 111 LYS A CA 1
ATOM 869 C C . LYS A 1 111 ? 24.606 3.827 -8.052 1.00 82.69 111 LYS A C 1
ATOM 871 O O . LYS A 1 111 ? 23.547 3.786 -7.432 1.00 82.69 111 LYS A O 1
ATOM 876 N N . ALA A 1 112 ? 25.729 3.275 -7.594 1.00 83.81 112 ALA A N 1
ATOM 877 C CA . ALA A 1 112 ? 25.797 2.564 -6.318 1.00 83.81 112 ALA A CA 1
ATOM 878 C C . ALA A 1 112 ? 25.526 3.495 -5.118 1.00 83.81 112 ALA A C 1
ATOM 880 O O . ALA A 1 112 ? 24.855 3.104 -4.160 1.00 83.81 112 ALA A O 1
ATOM 881 N N . GLU A 1 113 ? 25.997 4.744 -5.172 1.00 85.69 113 GLU A N 1
ATOM 882 C CA . GLU A 1 113 ? 25.677 5.758 -4.161 1.00 85.69 113 GLU A CA 1
ATOM 883 C C . GLU A 1 113 ? 24.192 6.144 -4.180 1.00 85.69 113 GLU A C 1
ATOM 885 O O . GLU A 1 113 ? 23.569 6.228 -3.118 1.00 85.69 113 GLU A O 1
ATOM 890 N N . ALA A 1 114 ? 23.595 6.309 -5.364 1.00 87.25 114 ALA A N 1
ATOM 891 C CA . ALA A 1 114 ? 22.170 6.602 -5.499 1.00 87.25 114 ALA A CA 1
ATOM 892 C C . ALA A 1 114 ? 21.287 5.474 -4.935 1.00 87.25 114 ALA A C 1
ATOM 894 O O . ALA A 1 114 ? 20.353 5.740 -4.173 1.00 87.25 114 ALA A O 1
ATOM 895 N N . GLU A 1 115 ? 21.604 4.212 -5.239 1.00 86.56 115 GLU A N 1
ATOM 896 C CA . GLU A 1 115 ? 20.882 3.048 -4.704 1.00 86.56 115 GLU A CA 1
ATOM 897 C C . GLU A 1 115 ? 20.947 2.985 -3.174 1.00 86.56 115 GLU A C 1
ATOM 899 O O . GLU A 1 115 ? 19.928 2.757 -2.514 1.00 86.56 115 GLU A O 1
ATOM 904 N N . LYS A 1 116 ? 22.115 3.277 -2.590 1.00 93.00 116 LYS A N 1
ATOM 905 C CA . LYS A 1 116 ? 22.284 3.345 -1.134 1.00 93.00 116 LYS A CA 1
ATOM 906 C C . LYS A 1 116 ? 21.377 4.403 -0.504 1.00 93.00 116 LYS A C 1
ATOM 908 O O . LYS A 1 116 ? 20.751 4.136 0.523 1.00 93.00 116 LYS A O 1
ATOM 913 N N . ILE A 1 117 ? 21.290 5.591 -1.103 1.00 89.69 117 ILE A N 1
ATOM 914 C CA . ILE A 1 117 ? 20.437 6.676 -0.597 1.00 89.69 117 ILE A CA 1
ATOM 915 C C . ILE A 1 117 ? 18.963 6.261 -0.636 1.00 89.69 117 ILE A C 1
ATOM 917 O O . ILE A 1 117 ? 18.251 6.455 0.351 1.00 89.69 117 ILE A O 1
ATOM 921 N N . ILE A 1 118 ? 18.513 5.643 -1.733 1.00 89.38 118 ILE A N 1
ATOM 922 C CA . ILE A 1 118 ? 17.132 5.158 -1.876 1.00 89.38 118 ILE A CA 1
ATOM 923 C C . ILE A 1 118 ? 16.811 4.123 -0.794 1.00 89.38 118 ILE A C 1
ATOM 925 O O . ILE A 1 118 ? 15.764 4.203 -0.149 1.00 89.38 118 ILE A O 1
ATOM 929 N N . GLN A 1 119 ? 17.713 3.171 -0.558 1.00 91.94 119 GLN A N 1
ATOM 930 C CA . GLN A 1 119 ? 17.491 2.111 0.421 1.00 91.94 119 GLN A CA 1
ATOM 931 C C . GLN A 1 119 ? 17.457 2.642 1.860 1.00 91.94 119 GLN A C 1
ATOM 933 O O . GLN A 1 119 ? 16.585 2.241 2.631 1.00 91.94 119 GLN A O 1
ATOM 938 N N . ILE A 1 120 ? 18.346 3.577 2.214 1.00 92.25 120 ILE A N 1
ATOM 939 C CA . ILE A 1 120 ? 18.341 4.222 3.535 1.00 92.25 120 ILE A CA 1
ATOM 940 C C . ILE A 1 120 ? 17.058 5.030 3.726 1.00 92.25 120 ILE A C 1
ATOM 942 O O . ILE A 1 120 ? 16.393 4.869 4.742 1.00 92.25 120 ILE A O 1
ATOM 946 N N . LYS A 1 121 ? 16.655 5.840 2.739 1.00 93.50 121 LYS A N 1
ATOM 947 C CA . LYS A 1 121 ? 15.434 6.655 2.841 1.00 93.50 121 LYS A CA 1
ATOM 948 C C . LYS A 1 121 ? 14.174 5.812 2.951 1.00 93.50 121 LYS A C 1
ATOM 950 O O . LYS A 1 121 ? 13.266 6.160 3.702 1.00 93.50 121 LYS A O 1
ATOM 955 N N . ARG A 1 122 ? 14.133 4.678 2.251 1.00 91.12 122 ARG A N 1
ATOM 956 C CA . ARG A 1 122 ? 13.053 3.705 2.399 1.00 91.12 122 ARG A CA 1
ATOM 957 C C . ARG A 1 122 ? 13.025 3.109 3.806 1.00 91.12 122 ARG A C 1
ATOM 959 O O . ARG A 1 122 ? 11.960 3.060 4.407 1.00 91.12 122 ARG A O 1
ATOM 966 N N . ALA A 1 123 ? 14.174 2.695 4.338 1.00 91.25 123 ALA A N 1
ATOM 967 C CA . ALA A 1 123 ? 14.263 2.134 5.685 1.00 91.25 123 ALA A CA 1
ATOM 968 C C . ALA A 1 123 ? 13.903 3.162 6.777 1.00 91.25 123 ALA A C 1
ATOM 970 O O . ALA A 1 123 ? 13.175 2.829 7.709 1.00 91.25 123 ALA A O 1
ATOM 971 N N . GLU A 1 124 ? 14.359 4.412 6.638 1.00 94.00 124 GLU A N 1
ATOM 972 C CA . GLU A 1 124 ? 13.995 5.532 7.516 1.00 94.00 124 GLU A CA 1
ATOM 973 C C . GLU A 1 124 ? 12.482 5.787 7.483 1.00 94.00 124 GLU A C 1
ATOM 975 O O . GLU A 1 124 ? 11.843 5.812 8.534 1.00 94.00 124 GLU A O 1
ATOM 980 N N . GLY A 1 125 ? 11.891 5.884 6.287 1.00 94.44 125 GLY A N 1
ATOM 981 C CA . GLY A 1 125 ? 10.451 6.086 6.128 1.00 94.44 125 GLY A CA 1
ATOM 982 C C . GLY A 1 125 ? 9.617 4.928 6.683 1.00 94.44 125 GLY A C 1
ATOM 983 O O . GLY A 1 125 ? 8.596 5.155 7.329 1.00 94.44 125 GLY A O 1
ATOM 984 N N . GLU A 1 126 ? 10.056 3.679 6.497 1.00 92.31 126 GLU A N 1
ATOM 985 C CA . GLU A 1 126 ? 9.380 2.505 7.063 1.00 92.31 126 GLU A CA 1
ATOM 986 C C . GLU A 1 126 ? 9.465 2.465 8.601 1.00 92.31 126 GLU A C 1
ATOM 988 O O . GLU A 1 126 ? 8.495 2.075 9.260 1.00 92.31 126 GLU A O 1
ATOM 993 N N . ALA A 1 127 ? 10.591 2.879 9.192 1.00 92.94 127 ALA A N 1
ATOM 994 C CA . ALA A 1 127 ? 10.744 2.972 10.644 1.00 92.94 127 ALA A CA 1
ATOM 995 C C . ALA A 1 127 ? 9.861 4.080 11.239 1.00 92.94 127 ALA A C 1
ATOM 997 O O . ALA A 1 127 ? 9.147 3.848 12.219 1.00 92.94 127 ALA A O 1
ATOM 998 N N . GLU A 1 128 ? 9.856 5.259 10.617 1.00 94.12 128 GLU A N 1
ATOM 999 C CA . GLU A 1 128 ? 9.047 6.397 11.052 1.00 94.12 128 GLU A CA 1
ATOM 1000 C C . GLU A 1 128 ? 7.543 6.114 10.908 1.00 94.12 128 GLU A C 1
ATOM 1002 O O . GLU A 1 128 ? 6.768 6.384 11.828 1.00 94.12 128 GLU A O 1
ATOM 1007 N N . ALA A 1 129 ? 7.125 5.459 9.821 1.00 93.25 129 ALA A N 1
ATOM 1008 C CA . ALA A 1 129 ? 5.738 5.038 9.628 1.00 93.25 129 ALA A CA 1
ATOM 1009 C C . ALA A 1 129 ? 5.263 4.074 10.729 1.00 93.25 129 ALA A C 1
ATOM 1011 O O . ALA A 1 129 ? 4.169 4.242 11.275 1.00 93.25 129 ALA A O 1
ATOM 1012 N N . LYS A 1 130 ? 6.087 3.084 11.104 1.00 93.94 130 LYS A N 1
ATOM 1013 C CA . LYS A 1 130 ? 5.772 2.162 12.210 1.00 93.94 130 LYS A CA 1
ATOM 1014 C C . LYS A 1 130 ? 5.693 2.887 13.551 1.00 93.94 130 LYS A C 1
ATOM 1016 O O . LYS A 1 130 ? 4.796 2.595 14.339 1.00 93.94 130 LYS A O 1
ATOM 1021 N N . TYR A 1 131 ? 6.590 3.840 13.799 1.00 93.06 131 TYR A N 1
ATOM 1022 C CA . TYR A 1 131 ? 6.573 4.645 15.019 1.00 93.06 131 TYR A CA 1
ATOM 1023 C C . TYR A 1 131 ? 5.292 5.482 15.132 1.00 93.06 131 TYR A C 1
ATOM 1025 O O . TYR A 1 131 ? 4.593 5.410 16.143 1.00 93.06 131 TYR A O 1
ATOM 1033 N N . LEU A 1 132 ? 4.939 6.218 14.074 1.00 91.88 132 LEU A N 1
ATOM 1034 C CA . LEU A 1 132 ? 3.721 7.030 14.029 1.00 91.88 132 LEU A CA 1
ATOM 1035 C C . LEU A 1 132 ? 2.456 6.172 14.133 1.00 91.88 132 LEU A C 1
ATOM 1037 O O . LEU A 1 132 ? 1.517 6.549 14.834 1.00 91.88 132 LEU A O 1
ATOM 1041 N N . SER A 1 133 ? 2.444 4.995 13.502 1.00 92.00 133 SER A N 1
ATOM 1042 C CA . SER A 1 133 ? 1.359 4.021 13.644 1.00 92.00 133 SER A CA 1
ATOM 1043 C C . SER A 1 133 ? 1.213 3.544 15.094 1.00 92.00 133 SER A C 1
ATOM 1045 O O . SER A 1 133 ? 0.114 3.589 15.646 1.00 92.00 133 SER A O 1
ATOM 1047 N N . GLY A 1 134 ? 2.318 3.177 15.753 1.00 93.12 134 GLY A N 1
ATOM 1048 C CA . GLY A 1 134 ? 2.320 2.791 17.165 1.00 93.12 134 GL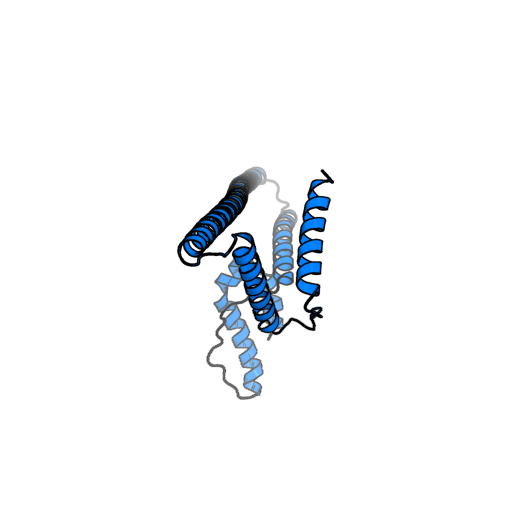Y A CA 1
ATOM 1049 C C . GLY A 1 134 ? 1.834 3.912 18.088 1.00 93.12 134 GLY A C 1
ATOM 1050 O O . GLY A 1 134 ? 1.009 3.670 18.972 1.00 93.12 134 GLY A O 1
ATOM 1051 N N . LEU A 1 135 ? 2.273 5.151 17.843 1.00 93.25 135 LEU A N 1
ATOM 1052 C CA . LEU A 1 135 ? 1.815 6.333 18.575 1.00 93.25 135 LEU A CA 1
ATOM 1053 C C . LEU A 1 135 ? 0.313 6.581 18.37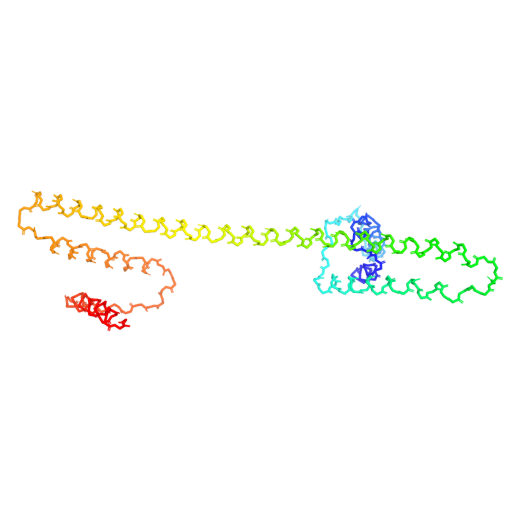3 1.00 93.25 135 LEU A C 1
ATOM 1055 O O . LEU A 1 135 ? -0.388 6.903 19.333 1.00 93.25 135 LEU A O 1
ATOM 1059 N N . GLY A 1 136 ? -0.186 6.409 17.147 1.00 93.19 136 GLY A N 1
ATOM 1060 C CA . GLY A 1 136 ? -1.605 6.518 16.816 1.00 93.19 136 GLY A CA 1
ATOM 1061 C C . GLY A 1 136 ? -2.449 5.500 17.577 1.00 93.19 136 GLY A C 1
ATOM 1062 O O . GLY A 1 136 ? -3.419 5.883 18.227 1.00 93.19 136 GLY A O 1
ATOM 1063 N N . ILE A 1 137 ? -2.031 4.230 17.590 1.00 92.12 137 ILE A N 1
ATOM 1064 C CA . ILE A 1 137 ? -2.710 3.164 18.343 1.00 92.12 137 ILE A CA 1
ATOM 1065 C C . ILE A 1 137 ? -2.685 3.456 19.846 1.00 92.12 137 ILE A C 1
ATOM 1067 O O . ILE A 1 137 ? -3.705 3.303 20.513 1.00 92.12 137 ILE A O 1
ATOM 1071 N N . ALA A 1 138 ? -1.551 3.895 20.398 1.00 89.62 138 ALA A N 1
ATOM 1072 C CA . ALA A 1 138 ? -1.449 4.236 21.817 1.00 89.62 138 ALA A CA 1
ATOM 1073 C C . ALA A 1 138 ? -2.371 5.408 22.194 1.00 89.62 138 ALA A C 1
ATOM 1075 O O . ALA A 1 138 ? -3.109 5.319 23.174 1.00 89.62 138 ALA A O 1
ATOM 1076 N N . ARG A 1 139 ? -2.392 6.475 21.384 1.00 93.56 139 ARG A N 1
ATOM 1077 C CA . ARG A 1 139 ? -3.308 7.611 21.577 1.00 93.56 139 ARG A CA 1
ATOM 1078 C C . ARG A 1 139 ? -4.769 7.203 21.433 1.00 93.56 139 ARG A C 1
ATOM 1080 O O . ARG A 1 139 ? -5.595 7.642 22.225 1.00 93.56 139 ARG A O 1
ATOM 1087 N N . GLN A 1 140 ? -5.087 6.348 20.464 1.00 91.00 140 GLN A N 1
ATOM 1088 C CA . GLN A 1 140 ? -6.436 5.821 20.288 1.00 91.00 140 GLN A CA 1
ATOM 1089 C C . GLN A 1 140 ? -6.863 4.989 21.503 1.00 91.00 140 GLN A C 1
ATOM 1091 O O . GLN A 1 140 ? -7.963 5.182 22.008 1.00 91.00 140 GLN A O 1
ATOM 1096 N N . ARG A 1 141 ? -5.987 4.117 22.024 1.00 88.06 141 ARG A N 1
ATOM 1097 C CA . ARG A 1 141 ? -6.243 3.357 23.260 1.00 88.06 141 ARG A CA 1
ATOM 1098 C C . ARG A 1 141 ? -6.513 4.281 24.444 1.00 88.06 141 ARG A C 1
ATOM 1100 O O . ARG A 1 141 ? -7.454 4.029 25.186 1.00 88.06 141 ARG A O 1
ATOM 1107 N N . GLN A 1 142 ? -5.738 5.354 24.585 1.00 91.75 142 GLN A N 1
ATOM 1108 C CA . GLN A 1 142 ? -5.952 6.340 25.641 1.00 91.75 142 GLN A CA 1
ATOM 1109 C C . GLN A 1 142 ? -7.323 7.019 25.507 1.00 91.75 142 GLN A C 1
ATOM 1111 O O . GLN A 1 142 ? -8.093 7.022 26.460 1.00 91.75 142 GLN A O 1
ATOM 1116 N N . ALA A 1 143 ? -7.672 7.494 24.307 1.00 91.94 143 ALA A N 1
ATOM 1117 C CA . ALA A 1 143 ? -8.967 8.124 24.049 1.00 91.94 143 ALA A CA 1
ATOM 1118 C C . ALA A 1 143 ? -10.157 7.180 24.308 1.00 91.94 143 ALA A C 1
ATOM 1120 O O . ALA A 1 143 ? -11.195 7.620 24.797 1.00 91.94 143 ALA A O 1
ATOM 1121 N N . ILE A 1 144 ? -10.006 5.881 24.020 1.00 87.62 144 ILE A N 1
ATOM 1122 C CA . ILE A 1 144 ? -11.020 4.862 24.332 1.00 87.62 144 ILE A CA 1
ATOM 1123 C C . ILE A 1 144 ? -11.188 4.709 25.848 1.00 87.62 144 ILE A C 1
ATOM 1125 O O . ILE A 1 144 ? -12.317 4.696 26.331 1.00 87.62 144 ILE A O 1
ATOM 1129 N N . VAL A 1 145 ? -10.088 4.600 26.602 1.00 86.38 145 VAL A N 1
ATOM 1130 C CA . VAL A 1 145 ? -10.134 4.454 28.068 1.00 86.38 145 VAL A CA 1
ATOM 1131 C C . VAL A 1 145 ? -10.756 5.687 28.719 1.00 86.38 145 VAL A C 1
ATOM 1133 O O . VAL A 1 145 ? -11.620 5.547 29.584 1.00 86.38 145 VAL A O 1
ATOM 1136 N N . ASP A 1 146 ? -10.360 6.879 28.275 1.00 91.19 146 ASP A N 1
ATOM 1137 C CA . ASP A 1 146 ? -10.893 8.139 28.791 1.00 91.19 146 ASP A CA 1
ATOM 1138 C C . ASP A 1 146 ? -12.391 8.280 28.460 1.00 91.19 146 ASP A C 1
ATOM 1140 O O . ASP A 1 146 ? -13.196 8.549 29.350 1.00 91.19 146 ASP A O 1
ATOM 1144 N N . GLY A 1 147 ? -12.806 7.968 27.226 1.00 90.38 147 GLY A N 1
ATOM 1145 C CA . GLY A 1 147 ? -14.220 7.986 26.837 1.00 90.38 147 GLY A CA 1
ATOM 1146 C C . GLY A 1 147 ? -15.080 6.948 27.571 1.00 90.38 147 GLY A C 1
ATOM 1147 O O . GLY A 1 147 ? -16.223 7.233 27.942 1.00 90.38 147 GLY A O 1
ATOM 1148 N N . LEU A 1 148 ? -14.543 5.750 27.832 1.00 85.25 148 LEU A N 1
ATOM 1149 C CA . LEU A 1 148 ? -15.236 4.729 28.621 1.00 85.25 148 LEU A CA 1
ATOM 1150 C C . LEU A 1 148 ? -15.386 5.178 30.079 1.00 85.25 148 LEU A C 1
ATOM 1152 O O . LEU A 1 148 ? -16.456 5.014 30.662 1.00 85.25 148 LEU A O 1
ATOM 1156 N N . ARG A 1 149 ? -14.347 5.789 30.659 1.00 85.31 149 ARG A N 1
ATOM 1157 C CA . ARG A 1 149 ? -14.387 6.344 32.017 1.00 85.31 149 ARG A CA 1
ATOM 1158 C C . ARG A 1 149 ? -15.471 7.413 32.153 1.00 85.31 149 ARG A C 1
ATOM 1160 O O . ARG A 1 149 ? -16.256 7.348 33.099 1.00 85.31 149 ARG A O 1
ATOM 1167 N N . ASP A 1 150 ? -15.546 8.342 31.204 1.00 89.06 150 ASP A N 1
ATOM 1168 C CA . ASP A 1 150 ? -16.577 9.384 31.185 1.00 89.06 150 ASP A CA 1
ATOM 1169 C C . ASP A 1 150 ? -17.982 8.785 31.030 1.00 89.06 150 ASP A C 1
ATOM 1171 O O . ASP A 1 150 ? -18.917 9.197 31.720 1.00 89.06 150 ASP A O 1
ATOM 1175 N N . SER A 1 151 ? -18.125 7.748 30.198 1.00 83.12 151 SER A N 1
ATOM 1176 C CA . SER A 1 151 ? -19.391 7.024 30.017 1.00 83.12 151 SER A CA 1
ATOM 1177 C C . SER A 1 151 ? -19.852 6.327 31.303 1.00 83.12 151 SER A C 1
ATOM 1179 O O . SER A 1 151 ? -21.029 6.397 31.656 1.00 83.12 151 SER A O 1
ATOM 1181 N N . VAL A 1 152 ? -18.931 5.695 32.041 1.00 81.50 152 VAL A N 1
ATOM 1182 C CA . VAL A 1 152 ? -19.223 5.036 33.327 1.00 81.50 152 VAL A CA 1
ATOM 1183 C C . VAL A 1 152 ? -19.612 6.062 34.397 1.00 81.50 152 VAL A C 1
ATOM 1185 O O . VAL A 1 152 ? -20.579 5.847 35.130 1.00 81.50 152 VAL A O 1
ATOM 1188 N N . LEU A 1 153 ? -18.907 7.198 34.468 1.00 81.50 153 LEU A N 1
ATOM 1189 C CA . LEU A 1 153 ? -19.242 8.288 35.390 1.00 81.50 153 LEU A CA 1
ATOM 1190 C C . LEU A 1 153 ? -20.615 8.897 35.072 1.00 81.50 153 LEU A C 1
ATOM 1192 O O . LEU A 1 153 ? -21.417 9.095 35.983 1.00 81.50 153 LEU A O 1
ATOM 1196 N N . GLY A 1 154 ? -20.923 9.132 33.793 1.00 81.81 154 GLY A N 1
ATOM 1197 C CA . GLY A 1 154 ? -22.223 9.650 33.357 1.00 81.81 154 GLY A CA 1
ATOM 1198 C C . GLY A 1 154 ? -23.390 8.709 33.675 1.00 81.81 154 GLY A C 1
ATOM 1199 O O . GLY A 1 154 ? -24.453 9.162 34.103 1.00 81.81 154 GLY A O 1
ATOM 1200 N N . PHE A 1 155 ? -23.198 7.395 33.533 1.00 78.31 155 PHE A N 1
ATOM 1201 C CA . PHE A 1 155 ? -24.211 6.400 33.902 1.00 78.31 155 PHE A CA 1
ATOM 1202 C C . PHE A 1 155 ? -24.447 6.327 35.412 1.00 78.31 155 PHE A C 1
ATOM 1204 O O . PHE A 1 155 ? -25.597 6.272 35.847 1.00 78.31 155 PHE A O 1
ATOM 1211 N N . SER A 1 156 ? -23.376 6.397 36.209 1.00 73.44 156 SER A N 1
ATOM 1212 C CA . SER A 1 156 ? -23.465 6.364 37.673 1.00 73.44 156 SER A CA 1
ATOM 1213 C C . SER A 1 156 ? -24.258 7.538 38.259 1.00 73.44 156 SER A C 1
ATOM 1215 O O . SER A 1 156 ? -24.798 7.404 39.354 1.00 73.44 156 SER A O 1
ATOM 1217 N N . VAL A 1 157 ? -24.309 8.684 37.570 1.00 77.31 157 VAL A N 1
ATOM 1218 C CA . VAL A 1 157 ? -25.067 9.869 38.014 1.00 77.31 157 VAL A CA 1
ATOM 1219 C C . VAL A 1 157 ? -26.557 9.752 37.676 1.00 77.31 157 VAL A C 1
ATOM 1221 O O . VAL A 1 157 ? -27.397 10.205 38.449 1.00 77.31 157 VAL A O 1
ATOM 1224 N N . ASN A 1 158 ? -26.897 9.135 36.543 1.00 74.94 158 ASN A N 1
ATOM 1225 C CA . ASN A 1 158 ? -28.271 9.094 36.033 1.00 74.94 158 ASN A CA 1
ATOM 1226 C C . ASN A 1 158 ? -29.085 7.887 36.524 1.00 74.94 158 ASN A C 1
ATOM 1228 O O . ASN A 1 158 ? -30.313 7.920 36.456 1.00 74.94 158 ASN A O 1
ATOM 1232 N N . VAL A 1 159 ? -28.429 6.829 37.012 1.00 72.44 159 VAL A N 1
ATOM 1233 C CA . VAL A 1 159 ? -29.098 5.617 37.505 1.00 72.44 159 VAL A CA 1
ATOM 1234 C C . VAL A 1 159 ? -28.634 5.315 38.937 1.00 72.44 159 VAL A C 1
ATOM 1236 O O . VAL A 1 159 ? -27.511 4.853 39.140 1.00 72.44 159 VAL A O 1
ATOM 1239 N N . PRO A 1 160 ? -29.465 5.568 39.964 1.00 74.00 160 PRO A N 1
ATOM 1240 C CA . PRO A 1 160 ? -29.090 5.283 41.343 1.00 74.00 160 PRO A CA 1
ATOM 1241 C C . PRO A 1 160 ? -29.047 3.769 41.600 1.00 74.00 160 PRO A C 1
ATOM 1243 O O . PRO A 1 160 ? -30.008 3.054 41.325 1.00 74.00 160 PRO A O 1
ATOM 1246 N N . GLY A 1 161 ? -27.935 3.288 42.164 1.00 75.31 161 GLY A N 1
ATOM 1247 C CA . GLY A 1 161 ? -27.759 1.897 42.607 1.00 75.31 161 GLY A CA 1
ATOM 1248 C C . GLY A 1 161 ? -26.857 1.025 41.729 1.00 75.31 161 GLY A C 1
ATOM 1249 O O . GLY A 1 161 ? -26.547 -0.092 42.133 1.00 75.31 161 GLY A O 1
ATOM 1250 N N . THR A 1 162 ? -26.392 1.510 40.575 1.00 74.56 162 THR A N 1
ATOM 1251 C CA . THR A 1 162 ? -25.434 0.771 39.735 1.00 74.56 162 THR A CA 1
ATOM 1252 C C . THR A 1 162 ? -23.999 1.033 40.173 1.00 74.56 162 THR A C 1
ATOM 1254 O O . THR A 1 162 ? -23.593 2.188 40.316 1.00 74.56 162 THR A O 1
ATOM 1257 N N . THR A 1 163 ? -23.206 -0.023 40.345 1.00 79.69 163 THR A N 1
ATOM 1258 C CA . THR A 1 163 ? -21.770 0.105 40.611 1.00 79.69 163 THR A CA 1
ATOM 1259 C C . THR A 1 163 ? -20.978 0.152 39.299 1.00 79.69 163 THR A C 1
ATOM 1261 O O . THR A 1 163 ? -21.416 -0.367 38.273 1.00 79.69 163 THR A O 1
ATOM 1264 N N . ALA A 1 164 ? -19.768 0.726 39.314 1.00 74.38 164 ALA A N 1
ATOM 1265 C CA . ALA A 1 164 ? -18.875 0.720 38.145 1.00 74.38 164 ALA A CA 1
ATOM 1266 C C . ALA A 1 164 ? -18.566 -0.704 37.632 1.00 74.38 164 ALA A C 1
ATOM 1268 O O . ALA A 1 164 ? -18.239 -0.888 36.461 1.00 74.38 164 ALA A O 1
ATOM 1269 N N . LYS A 1 165 ? -18.696 -1.709 38.509 1.00 77.44 165 LYS A N 1
ATOM 1270 C CA . LYS A 1 165 ? -18.546 -3.124 38.175 1.00 77.44 165 LYS A CA 1
ATOM 1271 C C . LYS A 1 165 ? -19.697 -3.631 37.305 1.00 77.44 165 LYS A C 1
ATOM 1273 O O . LYS A 1 165 ? -19.431 -4.268 36.297 1.00 77.44 165 LYS A O 1
ATOM 1278 N N . ASP A 1 166 ? -20.935 -3.262 37.624 1.00 76.56 166 ASP A N 1
ATOM 1279 C CA . ASP A 1 166 ? -22.117 -3.690 36.862 1.00 76.56 166 ASP A CA 1
ATOM 1280 C C . ASP A 1 166 ? -22.117 -3.105 35.439 1.00 76.56 166 ASP A C 1
ATOM 1282 O O . ASP A 1 166 ? -22.487 -3.776 34.475 1.00 76.56 166 ASP A O 1
ATOM 1286 N N . VAL A 1 167 ? -21.636 -1.864 35.283 1.00 78.50 167 VAL A N 1
ATOM 1287 C CA . VAL A 1 167 ? -21.480 -1.227 33.963 1.00 78.50 167 VAL A CA 1
ATOM 1288 C C . VAL A 1 167 ? -20.384 -1.919 33.148 1.00 78.50 167 VAL A C 1
ATOM 1290 O O . VAL A 1 167 ? -20.585 -2.198 31.967 1.00 78.50 167 VAL A O 1
ATOM 1293 N N . MET A 1 168 ? -19.242 -2.241 33.768 1.00 79.81 168 MET A N 1
ATOM 1294 C CA . MET A 1 168 ? -18.168 -2.986 33.101 1.00 79.81 168 MET A CA 1
ATOM 1295 C C . MET A 1 168 ? -18.607 -4.393 32.686 1.00 79.81 168 MET A C 1
ATOM 1297 O O . MET A 1 168 ? -18.296 -4.809 31.571 1.00 79.81 168 MET A O 1
ATOM 1301 N N . ASP A 1 169 ? -19.364 -5.095 33.531 1.00 79.38 169 ASP A N 1
ATOM 1302 C CA . ASP A 1 169 ? -19.877 -6.432 33.226 1.00 79.38 169 ASP A CA 1
ATOM 1303 C C . ASP A 1 169 ? -20.861 -6.389 32.036 1.00 79.38 169 ASP A C 1
ATOM 1305 O O . ASP A 1 169 ? -20.796 -7.244 31.149 1.00 79.38 169 ASP A O 1
ATOM 1309 N N . MET A 1 170 ? -21.700 -5.349 31.923 1.00 78.62 170 MET A N 1
ATOM 1310 C CA . MET A 1 170 ? -22.576 -5.166 30.755 1.00 78.62 170 MET A CA 1
ATOM 1311 C C . MET A 1 170 ? -21.805 -4.826 29.464 1.00 78.62 170 MET A C 1
ATOM 1313 O O . MET A 1 170 ? -22.151 -5.323 28.386 1.00 78.62 170 MET A O 1
ATOM 1317 N N . VAL A 1 171 ? -20.733 -4.029 29.551 1.00 82.25 171 VAL A N 1
ATOM 1318 C CA . VAL A 1 171 ? -19.845 -3.740 28.406 1.00 82.25 171 VAL A CA 1
ATOM 1319 C C . VAL A 1 171 ? -19.132 -5.011 27.935 1.00 82.25 171 VAL A C 1
ATOM 1321 O O . VAL A 1 171 ? -19.072 -5.266 26.733 1.00 82.25 171 VAL A O 1
ATOM 1324 N N . LEU A 1 172 ? -18.666 -5.852 28.863 1.00 81.81 172 LEU A N 1
ATOM 1325 C CA . LEU A 1 172 ? -18.037 -7.146 28.567 1.00 81.81 172 LEU A CA 1
ATOM 1326 C C . LEU A 1 172 ? -18.982 -8.089 27.814 1.00 81.81 172 LEU A C 1
ATOM 1328 O O . LEU A 1 172 ? -18.587 -8.696 26.818 1.00 81.81 172 LEU A O 1
ATOM 1332 N N . ILE A 1 173 ? -20.241 -8.169 28.250 1.00 82.62 173 ILE A N 1
ATOM 1333 C CA . ILE A 1 173 ? -21.272 -8.970 27.578 1.00 82.62 173 ILE A CA 1
ATOM 1334 C C . ILE A 1 173 ? -21.558 -8.421 26.171 1.00 82.62 173 ILE A C 1
ATOM 1336 O O . ILE A 1 173 ? -21.681 -9.193 25.222 1.00 82.62 173 ILE A O 1
ATOM 1340 N N . THR A 1 174 ? -21.614 -7.097 26.007 1.00 80.94 174 THR A N 1
ATOM 1341 C CA . THR A 1 174 ? -21.839 -6.467 24.693 1.00 80.94 174 THR A CA 1
ATOM 1342 C C . THR A 1 174 ? -20.686 -6.760 23.728 1.00 80.94 174 THR A C 1
ATOM 1344 O O . THR A 1 174 ? -20.920 -7.208 22.607 1.00 80.94 174 THR A O 1
ATOM 1347 N N . GLN A 1 175 ? -19.437 -6.624 24.184 1.00 81.62 175 GLN A N 1
ATOM 1348 C CA . GLN A 1 175 ? -18.249 -6.935 23.384 1.00 81.62 175 GLN A CA 1
ATOM 1349 C C . GLN A 1 175 ? -18.184 -8.427 23.008 1.00 81.62 175 GLN A C 1
ATOM 1351 O O . GLN A 1 175 ? -17.770 -8.784 21.903 1.00 81.62 175 GLN A O 1
ATOM 1356 N N . TYR A 1 176 ? -18.630 -9.314 23.900 1.00 78.50 176 TYR A N 1
ATOM 1357 C CA . TYR A 1 176 ? -18.760 -10.742 23.617 1.00 78.50 176 TYR A CA 1
ATOM 1358 C C . TYR A 1 176 ? -19.767 -11.018 22.484 1.00 78.50 176 TYR A C 1
ATOM 1360 O O . TYR A 1 176 ? -19.490 -11.814 21.586 1.00 78.50 176 TYR A O 1
ATOM 1368 N N . PHE A 1 177 ? -20.902 -10.316 22.450 1.00 81.19 177 PHE A N 1
ATOM 1369 C CA . PHE A 1 177 ? -21.851 -10.437 21.339 1.00 81.19 177 PHE A CA 1
ATOM 1370 C C . PHE A 1 177 ? -21.339 -9.816 20.035 1.00 81.19 177 PHE A C 1
ATOM 1372 O O . PHE A 1 177 ? -21.534 -10.416 18.977 1.00 81.19 177 PHE A O 1
ATOM 1379 N N . ASP A 1 178 ? -20.651 -8.675 20.090 1.00 82.44 178 ASP A N 1
ATOM 1380 C CA . ASP A 1 178 ? -20.065 -8.049 18.898 1.00 82.44 178 ASP A CA 1
ATOM 1381 C C . ASP A 1 178 ? -18.968 -8.923 18.278 1.00 82.44 178 ASP A C 1
ATOM 1383 O O . ASP A 1 178 ? -18.955 -9.123 17.064 1.00 82.44 178 ASP A O 1
ATOM 1387 N N . THR A 1 179 ? -18.110 -9.536 19.100 1.00 81.00 179 THR A N 1
ATOM 1388 C CA . THR A 1 179 ? -17.097 -10.494 18.619 1.00 81.00 179 THR A CA 1
ATOM 1389 C C . THR A 1 179 ? -17.736 -11.750 18.027 1.00 81.00 179 THR A C 1
ATOM 1391 O O . THR A 1 179 ? -17.328 -12.190 16.954 1.00 81.00 179 THR A O 1
ATOM 1394 N N . MET A 1 180 ? -18.790 -12.299 18.643 1.00 77.25 180 MET A N 1
ATOM 1395 C CA . MET A 1 180 ? -19.555 -13.401 18.040 1.00 77.25 180 MET A CA 1
ATOM 1396 C C . MET A 1 180 ? -20.200 -13.008 16.710 1.00 77.25 180 MET A C 1
ATOM 1398 O O . MET A 1 180 ? -20.202 -13.806 15.772 1.00 77.25 180 MET A O 1
ATOM 1402 N N . LYS A 1 181 ? -20.732 -11.788 16.605 1.00 82.62 181 LYS A N 1
ATOM 1403 C CA . LYS A 1 181 ? -21.326 -11.272 15.370 1.00 82.62 181 LYS A CA 1
ATOM 1404 C C . LYS A 1 181 ? -20.278 -11.105 14.271 1.00 82.62 181 LYS A C 1
ATOM 1406 O O . LYS A 1 181 ? -20.552 -11.464 13.131 1.00 82.62 181 LYS A O 1
ATOM 1411 N N . GLU A 1 182 ? -19.093 -10.597 14.596 1.00 80.56 182 GLU A N 1
ATOM 1412 C CA . GLU A 1 182 ? -17.996 -10.409 13.641 1.00 80.56 182 GLU A CA 1
ATOM 1413 C C . GLU A 1 182 ? -17.442 -11.756 13.147 1.00 80.56 182 GLU A C 1
ATOM 1415 O O . GLU A 1 182 ? -17.304 -11.964 11.941 1.00 80.56 182 GLU A O 1
ATOM 1420 N N . ILE A 1 183 ? -17.252 -12.718 14.059 1.00 78.00 183 ILE A N 1
ATOM 1421 C CA . ILE A 1 183 ? -16.853 -14.096 13.731 1.00 78.00 183 ILE A CA 1
ATOM 1422 C C . ILE A 1 183 ? -17.921 -14.793 12.877 1.00 78.00 183 ILE A C 1
ATOM 1424 O O . ILE A 1 183 ? -17.583 -15.491 11.922 1.00 78.00 183 ILE A O 1
ATOM 1428 N N . GLY A 1 184 ? -19.204 -14.603 13.200 1.00 74.56 184 GLY A N 1
ATOM 1429 C CA . GLY A 1 184 ? -20.327 -15.179 12.457 1.00 74.56 184 GLY A CA 1
ATOM 1430 C C . GLY A 1 184 ? -20.554 -14.536 11.084 1.00 74.56 184 GLY A C 1
ATOM 1431 O O . GLY A 1 184 ? -21.008 -15.208 10.160 1.00 74.56 184 GLY A O 1
ATOM 1432 N N . ALA A 1 185 ? -20.216 -13.254 10.922 1.00 77.38 185 ALA A N 1
ATOM 1433 C CA . ALA A 1 185 ? -20.289 -12.551 9.643 1.00 77.38 185 ALA A CA 1
ATOM 1434 C C . ALA A 1 185 ? -19.138 -12.932 8.696 1.00 77.38 185 ALA A C 1
ATOM 1436 O O . ALA A 1 185 ? -19.273 -12.832 7.473 1.00 77.38 185 ALA A O 1
ATOM 1437 N N . GLN A 1 186 ? -18.003 -13.379 9.235 1.00 77.31 186 GLN A N 1
ATOM 1438 C CA . GLN A 1 186 ? -16.841 -13.735 8.437 1.00 77.31 186 GLN A CA 1
ATOM 1439 C C . GLN A 1 186 ? -16.989 -15.152 7.859 1.00 77.31 186 GLN A C 1
ATOM 1441 O O . GLN A 1 186 ? -16.781 -16.160 8.530 1.00 77.31 186 GLN A O 1
ATOM 1446 N N . SER A 1 187 ? -17.287 -15.235 6.558 1.00 59.66 187 SER A N 1
ATOM 1447 C CA . SER A 1 187 ? -17.645 -16.468 5.826 1.00 59.66 187 SER A CA 1
ATOM 1448 C C . SER A 1 187 ? -16.580 -17.586 5.799 1.00 59.66 187 SER A C 1
ATOM 1450 O O . SER A 1 187 ? -16.810 -18.625 5.187 1.00 59.66 187 SER A O 1
ATOM 1452 N N . LYS A 1 188 ? -15.403 -17.383 6.407 1.00 67.81 188 LYS A N 1
ATOM 1453 C CA . LYS A 1 188 ? -14.290 -18.351 6.468 1.00 67.81 188 LYS A CA 1
ATOM 1454 C C . LYS A 1 188 ? -14.122 -19.021 7.841 1.00 67.81 188 LYS A C 1
ATOM 1456 O O . LYS A 1 188 ? -13.212 -19.831 7.992 1.00 67.81 188 LYS A O 1
ATOM 1461 N N . SER A 1 189 ? -14.949 -18.696 8.836 1.00 54.28 189 SER A N 1
ATOM 1462 C CA . SER A 1 189 ? -14.876 -19.328 10.159 1.00 54.28 189 SER A CA 1
ATOM 1463 C C . SER A 1 189 ? -15.564 -20.698 10.126 1.00 54.28 189 SER A C 1
ATOM 1465 O O . SER A 1 189 ? -16.785 -20.792 10.049 1.00 54.28 189 SER A O 1
ATOM 1467 N N . SER A 1 190 ? -14.780 -21.777 10.105 1.00 47.75 190 SER A N 1
ATOM 1468 C CA . SER A 1 190 ? -15.259 -23.126 9.762 1.00 47.75 190 SER A CA 1
ATOM 1469 C C . SER A 1 190 ? -15.888 -23.932 10.909 1.00 47.75 190 SER A C 1
ATOM 1471 O O . SER A 1 190 ? -16.485 -24.963 10.623 1.00 47.75 190 SER A O 1
ATOM 1473 N N . ALA A 1 191 ? -15.775 -23.490 12.167 1.00 57.44 191 ALA A N 1
ATOM 1474 C CA . ALA A 1 191 ? -16.561 -23.908 13.344 1.00 57.44 191 ALA A CA 1
ATOM 1475 C C . ALA A 1 191 ? -15.842 -23.412 14.609 1.00 57.44 191 ALA A C 1
ATOM 1477 O O . ALA A 1 191 ? -14.730 -23.852 14.896 1.00 57.44 191 ALA A O 1
ATOM 1478 N N . VAL A 1 192 ? -16.470 -22.527 15.385 1.00 56.62 192 VAL A N 1
ATOM 1479 C CA . VAL A 1 192 ? -15.978 -22.114 16.709 1.00 56.62 192 VAL A CA 1
ATOM 1480 C C . VAL A 1 192 ? -16.967 -22.642 17.744 1.00 56.62 192 VAL A C 1
ATOM 1482 O O . VAL A 1 192 ? -18.111 -22.195 17.796 1.00 56.62 192 VAL A O 1
ATOM 1485 N N . PHE A 1 193 ? -16.553 -23.637 18.534 1.00 55.16 193 PHE A N 1
ATOM 1486 C CA . PHE A 1 193 ? -17.353 -24.146 19.650 1.00 55.16 193 PHE A CA 1
ATOM 1487 C C . PHE A 1 193 ? -17.286 -23.150 20.804 1.00 55.16 193 PHE A C 1
ATOM 1489 O O . PHE A 1 193 ? -16.272 -23.042 21.489 1.00 55.16 193 PHE A O 1
ATOM 1496 N N . ILE A 1 194 ? -18.379 -22.421 21.005 1.00 63.09 194 ILE A N 1
ATOM 1497 C CA . ILE A 1 194 ? -18.526 -21.476 22.105 1.00 63.09 194 ILE A CA 1
ATOM 1498 C C . ILE A 1 194 ? -19.263 -22.197 23.243 1.00 63.09 194 ILE A C 1
ATOM 1500 O O . ILE A 1 194 ? -20.416 -22.607 23.047 1.00 63.09 194 ILE A O 1
ATOM 1504 N N . PRO A 1 195 ? -18.635 -22.405 24.417 1.00 60.97 195 PRO A N 1
ATOM 1505 C CA . PRO A 1 195 ? -19.319 -22.988 25.564 1.00 60.97 195 PRO A CA 1
ATOM 1506 C C . PRO A 1 195 ? -20.448 -22.044 26.002 1.00 60.97 195 PRO A C 1
ATOM 1508 O O . PRO A 1 195 ? -20.205 -20.950 26.503 1.00 60.97 195 PRO A O 1
ATOM 1511 N N . HIS A 1 196 ? -21.694 -22.458 25.782 1.00 58.09 196 HIS A N 1
ATOM 1512 C CA . HIS A 1 196 ? -22.914 -21.692 26.039 1.00 58.09 196 HIS A CA 1
ATOM 1513 C C . HIS A 1 196 ? -23.571 -22.201 27.326 1.00 58.09 196 HIS A C 1
ATOM 1515 O O . HIS A 1 196 ? -24.558 -22.929 27.309 1.00 58.09 196 HIS A O 1
ATOM 1521 N N . GLY A 1 197 ? -22.989 -21.840 28.465 1.00 68.38 197 GLY A N 1
ATOM 1522 C CA . GLY A 1 197 ? -23.605 -22.026 29.773 1.00 68.38 197 GLY A CA 1
ATOM 1523 C C . GLY A 1 197 ? -23.618 -20.690 30.515 1.00 68.38 197 GLY A C 1
ATOM 1524 O O . GLY A 1 197 ? -22.673 -19.924 30.380 1.00 68.38 197 GLY A O 1
ATOM 1525 N N . PRO A 1 198 ? -24.628 -20.374 31.334 1.00 59.09 198 PRO A N 1
ATOM 1526 C CA . PRO A 1 198 ? -24.657 -19.115 32.088 1.00 59.09 198 PRO A CA 1
ATOM 1527 C C . PRO A 1 198 ? -23.463 -18.926 33.054 1.00 59.09 198 PRO A C 1
ATOM 1529 O O . PRO A 1 198 ? -23.238 -17.813 33.520 1.00 59.09 198 PRO A O 1
ATOM 1532 N N . GLY A 1 199 ? -22.675 -19.977 33.330 1.00 66.25 199 GLY A N 1
ATOM 1533 C CA . GLY A 1 199 ? -21.407 -19.904 34.072 1.00 66.25 199 GLY A CA 1
ATOM 1534 C C . GLY A 1 199 ? -20.149 -19.684 33.216 1.00 66.25 199 GLY A C 1
ATOM 1535 O O . GLY A 1 199 ? -19.161 -19.168 33.729 1.00 66.25 199 GLY A O 1
ATOM 1536 N N . SER A 1 200 ? -20.177 -19.982 31.911 1.00 66.88 200 SER A N 1
ATOM 1537 C CA . SER A 1 200 ? -18.962 -19.980 31.080 1.00 66.88 200 SER A CA 1
ATOM 1538 C C . SER A 1 200 ? -18.393 -18.584 30.846 1.00 66.88 200 SER A C 1
ATOM 1540 O O . SER A 1 200 ? -17.187 -18.435 30.704 1.00 66.88 200 SER A O 1
ATOM 1542 N N . VAL A 1 201 ? -19.224 -17.539 30.863 1.00 66.12 201 VAL A N 1
ATOM 1543 C CA . VAL A 1 201 ? -18.753 -16.148 30.735 1.00 66.12 201 VAL A CA 1
ATOM 1544 C C . VAL A 1 201 ? -17.934 -15.731 31.961 1.00 66.12 201 VAL A C 1
ATOM 1546 O O . VAL A 1 201 ? -16.950 -15.005 31.835 1.00 66.12 201 VAL A O 1
ATOM 1549 N N . ARG A 1 202 ? -18.308 -16.228 33.147 1.00 68.56 202 ARG A N 1
ATOM 1550 C CA . ARG A 1 202 ? -17.575 -15.982 34.393 1.00 68.56 202 ARG A CA 1
ATOM 1551 C C . ARG A 1 202 ? -16.279 -16.788 34.432 1.00 68.56 202 ARG A C 1
ATOM 1553 O O . ARG A 1 202 ? -15.243 -16.212 34.734 1.00 68.56 202 ARG A O 1
ATOM 1560 N N . ASP A 1 203 ? -16.321 -18.046 33.996 1.00 72.88 203 ASP A N 1
ATOM 1561 C CA . ASP A 1 203 ? -15.126 -18.890 33.870 1.00 72.88 203 ASP A CA 1
ATOM 1562 C C . ASP A 1 203 ? -14.120 -18.322 32.851 1.00 72.88 203 ASP A C 1
ATOM 1564 O O . ASP A 1 203 ? -12.918 -18.317 33.103 1.00 72.88 203 ASP A O 1
ATOM 1568 N N . VAL A 1 204 ? -14.594 -17.784 31.720 1.00 71.12 204 VAL A N 1
ATOM 1569 C CA . VAL A 1 204 ? -13.748 -17.105 30.722 1.00 71.12 204 VAL A CA 1
ATOM 1570 C C . VAL A 1 204 ? -13.164 -15.811 31.291 1.00 71.12 204 VAL A C 1
ATOM 1572 O O . VAL A 1 204 ? -11.980 -15.538 31.100 1.00 71.12 204 VAL A O 1
ATOM 1575 N N . ALA A 1 205 ? -13.958 -15.018 32.016 1.00 70.00 205 ALA A N 1
ATOM 1576 C CA . ALA A 1 205 ? -13.468 -13.801 32.660 1.00 70.00 205 ALA A CA 1
ATOM 1577 C C . ALA A 1 205 ? -12.400 -14.097 33.730 1.00 70.00 205 ALA A C 1
ATOM 1579 O O . ALA A 1 205 ? -11.413 -13.363 33.826 1.00 70.00 205 ALA A O 1
ATOM 1580 N N . ASP A 1 206 ? -12.568 -15.174 34.499 1.00 77.56 206 ASP A N 1
ATOM 1581 C CA . ASP A 1 206 ? -11.608 -15.602 35.517 1.00 77.56 206 ASP A CA 1
ATOM 1582 C C . ASP A 1 206 ? -10.338 -16.194 34.874 1.00 77.56 206 ASP A C 1
ATOM 1584 O O . ASP A 1 206 ? -9.235 -15.799 35.246 1.00 77.56 206 ASP A O 1
ATOM 1588 N N . GLN A 1 207 ? -10.454 -16.994 33.806 1.00 70.69 207 GLN A N 1
ATOM 1589 C CA . GLN A 1 207 ? -9.295 -17.467 33.030 1.00 70.69 207 GLN A CA 1
ATOM 1590 C C . GLN A 1 207 ? -8.484 -16.331 32.390 1.00 70.69 207 GLN A C 1
ATOM 1592 O O . GLN A 1 207 ? -7.253 -16.389 32.376 1.00 70.69 207 GLN A O 1
ATOM 1597 N N . ILE A 1 208 ? -9.138 -15.290 31.861 1.00 74.44 208 ILE A N 1
ATOM 1598 C CA . ILE A 1 208 ? -8.441 -14.130 31.282 1.00 74.44 208 ILE A CA 1
ATOM 1599 C C . ILE A 1 208 ? -7.695 -13.348 32.371 1.00 74.44 208 ILE A C 1
ATOM 1601 O O . ILE A 1 208 ? -6.559 -12.929 32.142 1.00 74.44 208 ILE A O 1
ATOM 1605 N N . ARG A 1 209 ? -8.292 -13.165 33.560 1.00 75.31 209 ARG A N 1
ATOM 1606 C CA . ARG A 1 209 ? -7.614 -12.506 34.692 1.00 75.31 209 ARG A CA 1
ATOM 1607 C C . ARG A 1 209 ? -6.413 -13.305 35.184 1.00 75.31 209 ARG A C 1
ATOM 1609 O O . ARG A 1 209 ? -5.339 -12.722 35.334 1.00 75.31 209 ARG A O 1
ATOM 1616 N N . ASP A 1 210 ? -6.580 -14.607 35.396 1.00 76.50 210 ASP A N 1
ATOM 1617 C CA . ASP A 1 210 ? -5.512 -15.477 35.890 1.00 76.50 210 ASP A CA 1
ATOM 1618 C C . ASP A 1 210 ? -4.369 -15.584 34.875 1.00 76.50 210 ASP A C 1
ATOM 1620 O O . ASP A 1 210 ? -3.201 -15.482 35.249 1.00 76.50 210 ASP A O 1
ATOM 1624 N N . GLY A 1 211 ? -4.682 -15.668 33.578 1.00 72.75 211 GLY A N 1
ATOM 1625 C CA . GLY A 1 211 ? -3.678 -15.657 32.514 1.00 72.75 211 GLY A CA 1
ATOM 1626 C C . GLY A 1 211 ? -2.866 -14.357 32.456 1.00 72.75 211 GLY A C 1
ATOM 1627 O O . GLY A 1 211 ? -1.653 -14.395 32.239 1.00 72.75 211 GLY A O 1
ATOM 1628 N N . LEU A 1 212 ? -3.499 -13.202 32.697 1.00 67.31 212 LEU A N 1
ATOM 1629 C CA . LEU A 1 212 ? -2.815 -11.903 32.717 1.00 67.31 212 LEU A CA 1
ATOM 1630 C C . LEU A 1 212 ? -1.920 -11.742 33.959 1.00 67.31 212 LEU A C 1
ATOM 1632 O O . LEU A 1 212 ? -0.811 -11.214 33.861 1.00 67.31 212 LEU A O 1
ATOM 1636 N N . LEU A 1 213 ? -2.377 -12.235 35.115 1.00 69.31 213 LEU A N 1
ATOM 1637 C CA . LEU A 1 213 ? -1.595 -12.262 36.354 1.00 69.31 213 LEU A CA 1
ATOM 1638 C C . LEU A 1 213 ? -0.400 -13.214 36.238 1.00 69.31 213 LEU A C 1
ATOM 1640 O O . LEU A 1 213 ? 0.718 -12.840 36.591 1.00 69.31 213 LEU A O 1
ATOM 1644 N N . GLN A 1 214 ? -0.587 -14.396 35.657 1.00 67.62 214 GLN A N 1
ATOM 1645 C CA . GLN A 1 214 ? 0.489 -15.364 35.458 1.00 67.62 214 GLN A CA 1
ATOM 1646 C C . GLN A 1 214 ? 1.547 -14.856 34.462 1.00 67.62 214 GLN A C 1
ATOM 1648 O O . GLN A 1 214 ? 2.745 -15.029 34.695 1.00 67.62 214 GLN A O 1
ATOM 1653 N N . ALA A 1 215 ? 1.136 -14.134 33.414 1.00 53.19 215 ALA A N 1
ATOM 1654 C CA . ALA A 1 215 ? 2.058 -13.464 32.492 1.00 53.19 215 ALA A CA 1
ATOM 1655 C C . ALA A 1 215 ? 2.893 -12.363 33.174 1.00 53.19 215 ALA A C 1
ATOM 1657 O O . ALA A 1 215 ? 4.055 -12.170 32.824 1.00 53.19 215 ALA A O 1
ATOM 1658 N N . SER A 1 216 ? 2.342 -11.673 34.178 1.00 55.25 216 SER A N 1
ATOM 1659 C CA . SER A 1 216 ? 3.085 -10.665 34.950 1.00 55.25 216 SER A CA 1
ATOM 1660 C C . SER A 1 216 ? 4.086 -11.252 35.957 1.00 55.25 216 SER A C 1
ATOM 1662 O O . SER A 1 216 ? 5.007 -10.554 36.368 1.00 55.25 216 SER A O 1
ATOM 1664 N N . THR A 1 217 ? 3.953 -12.535 36.320 1.00 52.06 217 THR A N 1
ATOM 1665 C CA . THR A 1 217 ? 4.872 -13.226 37.251 1.00 52.06 217 THR A CA 1
ATOM 1666 C C . THR A 1 217 ? 6.097 -13.862 36.588 1.00 52.06 217 THR A C 1
ATOM 1668 O O . THR A 1 217 ? 6.957 -14.379 37.295 1.00 52.06 217 THR A O 1
ATOM 1671 N N . HIS A 1 218 ? 6.196 -13.835 35.254 1.00 46.72 218 HIS A N 1
ATOM 1672 C CA . HIS A 1 218 ? 7.258 -14.516 34.502 1.00 46.72 218 HIS A CA 1
ATOM 1673 C C . HIS A 1 218 ? 8.243 -13.555 33.809 1.00 46.72 218 HIS A C 1
ATOM 1675 O O . HIS A 1 218 ? 8.721 -13.847 32.708 1.00 46.72 218 HIS A O 1
ATOM 1681 N N . ASN A 1 219 ? 8.543 -12.425 34.457 1.00 39.84 219 ASN A N 1
ATOM 1682 C CA . ASN A 1 219 ? 9.583 -11.475 34.051 1.00 39.84 219 ASN A CA 1
ATOM 1683 C C . ASN A 1 219 ? 10.677 -11.385 35.119 1.00 39.84 219 ASN A C 1
ATOM 1685 O O . ASN A 1 219 ? 10.306 -11.256 36.307 1.00 39.84 219 ASN A O 1
#

InterPro domains:
  IPR001107 Band 7 domain [PF01145] (3-68)
  IPR036013 Band 7/SPFH domain superfamily [G3DSA:3.30.479.30] (1-66)
  IPR036013 Band 7/SPFH domain superfamily [SSF117892] (2-65)
  IPR050710 Band 7/mec-2 domain-containing protein [PTHR43327] (2-217)

Secondary structure (DSSP, 8-state):
-HHHHHHHGGGS-HHHHHHTHHHHHHHHHHHHHHHHHTTT--------------HHHHHHHHHHHHHHHHHHHHHTTTS---TTSHHHHHHHHHHHHHHHHHHHHHHHHHHHHHHHHHHHHHHHHHHHHHHHHHHHHHHHHHHHHHHHHHHHHHHHHHSTT--HHHHHHHHHHHHHHHHHHHHHHSTT--------STTHHHHHHHHHHHHHHHHHT--

pLDDT: mean 70.89, std 13.93, range [39.84, 94.44]

Radius of gyration: 37.78 Å; chains: 1; bounding box: 85×34×92 Å

Sequence (219 aa):
MFSVIRASVPKLNLDDAFEQKNEIAKAVENELEKAMSAYGYEIVQTLIVDIEPDVHVKRAMNEINAGQLSLSLCEICKQKR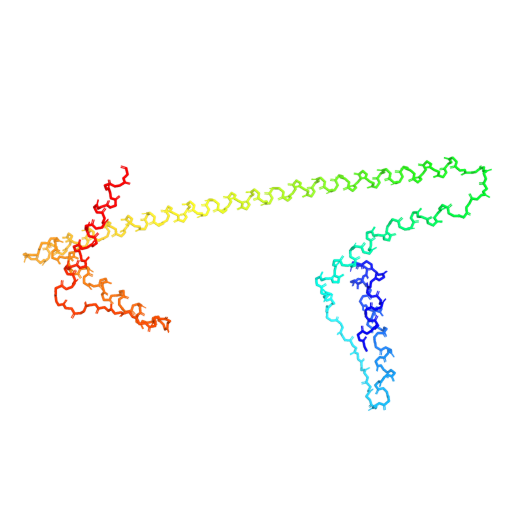IITLQHAATMTYKFVFIFSAARLRAAANEKAEAEKIIQIKRAEGEAEAKYLSGLGIARQRQAIVDGLRDSVLGFSVNVPGTTAKDVMDMVLITQYFDTMKEIGAQSKSSAVFIPHGPGSVRDVADQIRDGLLQASTHN

Organism: Ensete ventricosum (NCBI:txid4639)

Foldseek 3Di:
DVVLCVVPVLVDPPVRCVVVVVVSQVVVQVVVCVVCVVVVDDDPGDDDPDDDDDPVVNVVSVVVVVVVVVVVVVVVVPDDDDPDPPPVVVVVVVVVVVVVVVVVVVVVVVVVVVVVVVVVVVVVVVVVVVVVVVVVVVVVVVVVVVVVVVVLVVVCVPDPPDDSVNVVVVVLVVVVVVVVVVLVPPPPNPDDDDPDDPCVSVVVVVVVVVVVVVVVVPD